Protein AF-A0AAW3QZ66-F1 (afdb_monomer_lite)

Foldseek 3Di:
DPPDPPVVVVVVVVVVVVVVVVVVVVVVVVVVVVCVVCVVVPHDPVVVVVVVVLVVDDPVVNVVVVVVVCVVCVVVVVLPDDPVSVVVCCVVCVVDDDPDDDDDDDDDDPPPDPDPPDDLVRLLVQLLVCLVVVHDLVVQPDDPPDPSNVSSSCSVQVNVVHNVPDDPPVRDDDDDDDDDDDDD

Organism: NCBI:txid318683

Radius of gyration: 38.98 Å; chains: 1; bounding box: 102×44×109 Å

Sequence (184 aa):
MTLNNSQARLFSFVQRIETLLEERKGINEGISDIKTEAKSAGFDNKVIMQMIRERAMSQAEREEWQSLCELYRATLGMLDGTPMSDNARRHMSRDEKDDREAGVDDMFDPTPEPEPAASPAEARGQGAEAFRSGKRVTENPFPAGDPARASWDEGWCSEAGSDGMDIPPEWRRSPKKAEKGDEA

pLDDT: mean 78.6, std 17.95, range [40.16, 98.44]

Secondary structure (DSSP, 8-state):
----HHHHHHHHHHHHHHHHHHHHHHHHHHHHHHHHHHHHTT--HHHHHHHHHHHHS-HHHHHHHHHHHHHHHHHTT---S-HHHHHHHHHHHTTS-----------S--PPPPP--S-HHHHHHHHHHHHHTT--GGG-SSPTT-HHHHHHHHHHHHHTT--S-PPPGGGSPPPPPPP-PPP-

Structure (mmCIF, N/CA/C/O backbone):
data_AF-A0AAW3QZ66-F1
#
_entry.id   AF-A0AAW3QZ66-F1
#
loop_
_atom_site.group_PDB
_atom_site.id
_atom_site.type_symbol
_atom_site.label_atom_id
_atom_site.label_alt_id
_atom_site.label_comp_id
_atom_site.label_asym_id
_atom_site.label_entity_id
_atom_site.label_seq_id
_atom_site.pdbx_PDB_ins_code
_atom_site.Cartn_x
_atom_site.Cartn_y
_atom_site.Cartn_z
_atom_site.occupancy
_atom_site.B_iso_or_equiv
_atom_site.auth_seq_id
_atom_site.auth_comp_id
_atom_site.auth_asym_id
_atom_site.auth_atom_id
_atom_site.pdbx_PDB_model_num
ATOM 1 N N . MET A 1 1 ? -26.467 24.589 45.214 1.00 45.12 1 MET A N 1
ATOM 2 C CA . MET A 1 1 ? -25.455 23.525 45.047 1.00 45.12 1 MET A CA 1
ATOM 3 C C . MET A 1 1 ? -24.936 23.590 43.622 1.00 45.12 1 MET A C 1
ATOM 5 O O . MET A 1 1 ? -25.585 23.098 42.711 1.00 45.12 1 MET A O 1
ATOM 9 N N . THR A 1 2 ? -23.829 24.299 43.410 1.00 52.50 2 THR A N 1
ATOM 10 C CA . THR A 1 2 ? -23.145 24.376 42.115 1.00 52.50 2 THR A CA 1
ATOM 11 C C . THR A 1 2 ? -22.484 23.029 41.855 1.00 52.50 2 THR A C 1
ATOM 13 O O . THR A 1 2 ? -21.405 22.761 42.378 1.00 52.50 2 THR A O 1
ATOM 16 N N . LEU A 1 3 ? -23.171 22.146 41.126 1.00 53.41 3 LEU A N 1
ATOM 17 C CA . LEU A 1 3 ? -22.597 20.875 40.702 1.00 53.41 3 LEU A CA 1
ATOM 18 C C . LEU A 1 3 ? -21.286 21.151 39.954 1.00 53.41 3 LEU A C 1
ATOM 20 O O . LEU A 1 3 ? -21.249 21.927 39.000 1.00 53.41 3 LEU A O 1
ATOM 24 N N . ASN A 1 4 ? -20.222 20.526 40.441 1.00 63.88 4 ASN A N 1
ATOM 25 C CA . ASN A 1 4 ? -18.860 20.525 39.925 1.00 63.88 4 ASN A CA 1
ATOM 26 C C . ASN A 1 4 ? -18.796 20.534 38.382 1.00 63.88 4 ASN A C 1
ATOM 28 O O . ASN A 1 4 ? -18.881 19.492 37.732 1.00 63.88 4 ASN A O 1
ATOM 32 N N . ASN A 1 5 ? -18.593 21.719 37.794 1.00 78.19 5 ASN A N 1
ATOM 33 C CA . ASN A 1 5 ? -18.467 21.924 36.343 1.00 78.19 5 ASN A CA 1
ATOM 34 C C . ASN A 1 5 ? -17.324 21.075 35.748 1.00 78.19 5 ASN A C 1
ATOM 36 O O . ASN A 1 5 ? -17.427 20.571 34.634 1.00 78.19 5 ASN A O 1
ATOM 40 N N . SER A 1 6 ? -16.259 20.857 36.525 1.00 80.62 6 SER A N 1
ATOM 41 C CA . SER A 1 6 ? -15.133 19.991 36.167 1.00 80.62 6 SER A CA 1
ATOM 42 C C . SER A 1 6 ? -15.512 18.510 36.082 1.00 80.62 6 SER A C 1
ATOM 44 O O . SER A 1 6 ? -15.111 17.845 35.132 1.00 80.62 6 SER A O 1
ATOM 46 N N . GLN A 1 7 ? -16.320 17.996 37.017 1.00 87.44 7 GLN A N 1
ATOM 47 C CA . GLN A 1 7 ? -16.791 16.606 36.980 1.00 87.44 7 GLN A CA 1
ATOM 48 C C . GLN A 1 7 ? -17.715 16.378 35.782 1.00 87.44 7 GLN A C 1
ATOM 50 O O . GLN A 1 7 ? -17.523 15.419 35.045 1.00 87.44 7 GLN A O 1
ATOM 55 N N . ALA A 1 8 ? -18.657 17.292 35.528 1.00 88.81 8 ALA A N 1
ATOM 56 C CA . ALA A 1 8 ? -19.554 17.197 34.374 1.00 88.81 8 ALA A CA 1
ATOM 57 C C . ALA A 1 8 ? -18.798 17.216 33.030 1.00 88.81 8 ALA A C 1
ATOM 59 O O . ALA A 1 8 ? -19.134 16.460 32.120 1.00 88.81 8 ALA A O 1
ATOM 60 N N . ARG A 1 9 ? -17.744 18.039 32.909 1.00 89.75 9 ARG A N 1
ATOM 61 C CA . ARG A 1 9 ? -16.861 18.038 31.730 1.00 89.75 9 ARG A CA 1
ATOM 62 C C . ARG A 1 9 ? -16.074 16.739 31.590 1.00 89.75 9 ARG A C 1
ATOM 64 O O . ARG A 1 9 ? -15.929 16.243 30.481 1.00 89.75 9 ARG A O 1
ATOM 71 N N . LEU A 1 10 ? -15.578 16.180 32.693 1.00 94.38 10 LEU A N 1
ATOM 72 C CA . LEU A 1 10 ? -14.878 14.899 32.657 1.00 94.38 10 LEU A CA 1
ATOM 73 C C . LEU A 1 10 ? -15.809 13.776 32.183 1.00 94.38 10 LEU A C 1
ATOM 75 O O . LEU A 1 10 ? -15.445 13.050 31.265 1.00 94.38 10 LEU A O 1
ATOM 79 N N . PHE A 1 11 ? -17.023 13.686 32.737 1.00 93.94 11 PHE A N 1
ATOM 80 C CA . PHE A 1 11 ? -18.024 12.709 32.297 1.00 93.94 11 PHE A CA 1
ATOM 81 C C . PHE A 1 11 ? -18.351 12.845 30.806 1.00 93.94 11 PHE A C 1
ATOM 83 O O . PHE A 1 11 ? -18.406 11.836 30.108 1.00 93.94 11 PHE A O 1
ATOM 90 N N . SER A 1 12 ? -18.504 14.070 30.290 1.00 94.38 12 SER A N 1
ATOM 91 C CA . SER A 1 12 ? -18.795 14.263 28.865 1.00 94.38 12 SER A CA 1
ATOM 92 C C . SER A 1 12 ? -17.628 13.870 27.955 1.00 94.38 12 SER A C 1
ATOM 94 O O . SER A 1 12 ? -17.861 13.336 26.871 1.00 94.38 12 SER A O 1
ATOM 96 N N . PHE A 1 13 ? -16.376 14.083 28.377 1.00 96.19 13 PHE A N 1
ATOM 97 C CA . PHE A 1 13 ? -15.212 13.581 27.644 1.00 96.19 13 PHE A CA 1
ATOM 98 C C . PHE A 1 13 ? -15.145 12.054 27.656 1.00 96.19 13 PHE A C 1
ATOM 100 O O . PHE A 1 13 ? -14.957 11.465 26.595 1.00 96.19 13 PHE A O 1
ATOM 107 N N . VAL A 1 14 ? -15.337 11.425 28.821 1.00 97.19 14 VAL A N 1
ATOM 108 C CA . VAL A 1 14 ? -15.319 9.960 28.961 1.00 97.19 14 VAL A CA 1
ATOM 109 C C . VAL A 1 14 ? -16.383 9.327 28.069 1.00 97.19 14 VAL A C 1
ATOM 111 O O . VAL A 1 14 ? -16.039 8.517 27.216 1.00 97.19 14 VAL A O 1
ATOM 114 N N . GLN A 1 15 ? -17.635 9.779 28.171 1.00 97.56 15 GLN A N 1
ATOM 115 C CA . GLN A 1 15 ? -18.740 9.226 27.390 1.00 97.56 15 GLN A CA 1
ATOM 116 C C . GLN A 1 15 ? -18.490 9.337 25.878 1.00 97.56 15 GLN A C 1
ATOM 118 O O . GLN A 1 15 ? -18.691 8.376 25.143 1.00 97.56 15 GLN A O 1
ATOM 123 N N . ARG A 1 16 ? -18.002 10.490 25.395 1.00 97.88 16 ARG A N 1
ATOM 124 C CA . ARG A 1 16 ? -17.687 10.675 23.966 1.00 97.88 16 ARG A CA 1
ATOM 125 C C . ARG A 1 16 ? -16.571 9.747 23.492 1.00 97.88 16 ARG A C 1
ATOM 127 O O . ARG A 1 16 ? -16.637 9.250 22.373 1.00 97.88 16 ARG A O 1
ATOM 134 N N . ILE A 1 17 ? -15.542 9.539 24.314 1.00 97.81 17 ILE A N 1
ATOM 135 C CA . ILE A 1 17 ? -14.446 8.620 23.987 1.00 97.81 17 ILE A CA 1
ATOM 136 C C . ILE A 1 17 ? -14.955 7.177 23.968 1.00 97.81 17 ILE A C 1
ATOM 138 O O . ILE A 1 17 ? -14.618 6.448 23.043 1.00 97.81 17 ILE A O 1
ATOM 142 N N . GLU A 1 18 ? -15.784 6.769 24.929 1.00 97.94 18 GLU A N 1
ATOM 143 C CA . GLU A 1 18 ? -16.380 5.427 24.965 1.00 97.94 18 GLU A CA 1
ATOM 144 C C . GLU A 1 18 ? -17.231 5.147 23.724 1.00 97.94 18 GLU A C 1
ATOM 146 O O . GLU A 1 18 ? -17.050 4.106 23.096 1.00 97.94 18 GLU A O 1
ATOM 151 N N . THR A 1 19 ? -18.063 6.104 23.296 1.00 98.12 19 THR A N 1
ATOM 152 C CA . THR A 1 19 ? -18.822 5.984 22.041 1.00 98.12 19 THR A CA 1
ATOM 153 C C . THR A 1 19 ? -17.893 5.812 20.834 1.00 98.12 19 THR A C 1
ATOM 155 O O . THR A 1 19 ? -18.081 4.892 20.044 1.00 98.12 19 THR A O 1
ATOM 158 N N . LEU A 1 20 ? -16.833 6.624 20.718 1.00 98.44 20 LEU A N 1
ATOM 159 C CA . LEU A 1 20 ? -15.859 6.491 19.623 1.00 98.44 20 LEU A CA 1
ATOM 160 C C . LEU A 1 20 ? -15.087 5.160 19.666 1.00 98.44 20 LEU A C 1
ATOM 162 O O . LEU A 1 20 ? -14.706 4.628 18.623 1.00 98.44 20 LEU A O 1
ATOM 166 N N . LEU A 1 21 ? -14.822 4.615 20.857 1.00 97.75 21 LEU A N 1
ATOM 167 C CA . LEU A 1 21 ? -14.173 3.312 21.011 1.00 97.75 21 LEU A CA 1
ATOM 168 C C . LEU A 1 21 ? -15.089 2.168 20.569 1.00 97.75 21 LEU A C 1
ATOM 170 O O . LEU A 1 21 ? -14.611 1.231 19.927 1.00 97.75 21 LEU A O 1
ATOM 174 N N . GLU A 1 22 ? -16.381 2.254 20.876 1.00 97.38 22 GLU A N 1
ATOM 175 C CA . GLU A 1 22 ? -17.388 1.298 20.417 1.00 97.38 22 GLU A CA 1
ATOM 176 C C . GLU A 1 22 ? -17.562 1.357 18.892 1.00 97.38 22 GLU A C 1
ATOM 178 O O . GLU A 1 22 ? -17.483 0.323 18.227 1.00 97.38 22 GLU A O 1
ATOM 183 N N . GLU A 1 23 ? -17.657 2.558 18.314 1.00 97.81 23 GLU A N 1
ATOM 184 C CA . GLU A 1 23 ? -17.693 2.755 16.858 1.00 97.81 23 GLU A CA 1
ATOM 185 C C . GLU A 1 23 ? -16.445 2.179 16.177 1.00 97.81 23 GLU A C 1
ATOM 187 O O . GLU A 1 23 ? -16.544 1.418 15.212 1.00 97.81 23 GLU A O 1
ATOM 192 N N . ARG A 1 24 ? -15.248 2.474 16.706 1.00 97.25 24 ARG A N 1
ATOM 193 C CA . ARG A 1 24 ? -13.990 1.915 16.191 1.00 97.25 24 ARG A CA 1
ATOM 194 C C . ARG A 1 24 ? -13.990 0.389 16.254 1.00 97.25 24 ARG A C 1
ATOM 196 O O . ARG A 1 24 ? -13.476 -0.253 15.338 1.00 97.25 24 ARG A O 1
ATOM 203 N N . LYS A 1 25 ? -14.513 -0.196 17.334 1.00 97.50 25 LYS A N 1
ATOM 204 C CA . LYS A 1 25 ? -14.617 -1.649 17.478 1.00 97.50 25 LYS A CA 1
ATOM 205 C C . LYS A 1 25 ? -15.526 -2.231 16.393 1.00 97.50 25 LYS A C 1
ATOM 207 O O . LYS A 1 25 ? -15.074 -3.133 15.696 1.00 97.50 25 LYS A O 1
ATOM 212 N N . GLY A 1 26 ? -16.711 -1.658 16.180 1.00 97.81 26 GLY A N 1
ATOM 213 C CA . GLY A 1 26 ? -17.621 -2.083 15.111 1.00 97.81 26 GLY A CA 1
ATOM 214 C C . GLY A 1 26 ? -17.003 -1.964 13.711 1.00 97.81 26 GLY A C 1
ATOM 215 O O . GLY A 1 26 ? -17.111 -2.882 12.902 1.00 97.81 26 GLY A O 1
ATOM 216 N N . ILE A 1 27 ? -16.261 -0.884 13.435 1.00 97.81 27 ILE A N 1
ATOM 217 C CA . ILE A 1 27 ? -15.526 -0.723 12.166 1.00 97.81 27 ILE A CA 1
ATOM 218 C C . ILE A 1 27 ? -14.455 -1.811 12.004 1.00 97.81 27 ILE A C 1
ATOM 220 O O . ILE A 1 27 ? -14.308 -2.384 10.925 1.00 97.81 27 ILE A O 1
ATOM 224 N N . ASN A 1 28 ? -13.697 -2.114 13.062 1.00 97.31 28 ASN A N 1
ATOM 225 C CA . ASN A 1 28 ? -12.670 -3.155 13.013 1.00 97.31 28 ASN A CA 1
ATOM 226 C C . ASN A 1 28 ? -13.265 -4.553 12.809 1.00 97.31 28 ASN A C 1
ATOM 228 O O . ASN A 1 28 ? -12.666 -5.355 12.093 1.00 97.31 28 ASN A O 1
ATOM 232 N N . GLU A 1 29 ? -14.416 -4.838 13.421 1.00 98.06 29 GLU A N 1
ATOM 233 C CA . GLU A 1 29 ? -15.172 -6.075 13.202 1.00 98.06 29 GLU A CA 1
ATOM 234 C C . GLU A 1 29 ? -15.601 -6.178 11.734 1.00 98.06 29 GLU A C 1
ATOM 236 O O . GLU A 1 29 ? -15.239 -7.150 11.076 1.00 98.06 29 GLU A O 1
ATOM 241 N N . GLY A 1 30 ? -16.187 -5.121 11.159 1.00 97.88 30 GLY A N 1
ATOM 242 C CA . GLY A 1 30 ? -16.528 -5.094 9.732 1.00 97.88 30 GLY A CA 1
ATOM 243 C C . GLY A 1 30 ? -15.319 -5.286 8.801 1.00 97.88 30 GLY A C 1
ATOM 244 O O . GLY A 1 30 ? -15.391 -6.026 7.821 1.00 97.88 30 GLY A O 1
ATOM 245 N N . ILE A 1 31 ? -14.164 -4.687 9.119 1.00 96.69 31 ILE A N 1
ATOM 246 C CA . ILE A 1 31 ? -12.913 -4.925 8.372 1.00 96.69 31 ILE A CA 1
ATOM 247 C C . ILE A 1 31 ? -12.466 -6.390 8.494 1.00 96.69 31 ILE A C 1
ATOM 249 O O . ILE A 1 31 ? -11.921 -6.949 7.539 1.00 96.69 31 ILE A O 1
ATOM 253 N N . SER A 1 32 ? -12.638 -7.006 9.665 1.00 96.31 32 SER A N 1
ATOM 254 C CA . SER A 1 32 ? -12.302 -8.413 9.885 1.00 96.31 32 SER A CA 1
ATOM 255 C C . SER A 1 32 ? -13.212 -9.330 9.073 1.00 96.31 32 SER A C 1
ATOM 257 O O . SER A 1 32 ? -12.706 -10.238 8.416 1.00 96.31 32 SER A O 1
ATOM 259 N N . ASP A 1 33 ? -14.513 -9.058 9.045 1.00 97.44 33 ASP A N 1
ATOM 260 C CA . ASP A 1 33 ? -15.483 -9.846 8.288 1.00 97.44 33 ASP A CA 1
ATOM 261 C C . ASP A 1 33 ? -15.157 -9.822 6.789 1.00 97.44 33 ASP A C 1
ATOM 263 O O . ASP A 1 33 ? -15.001 -10.881 6.179 1.00 97.44 33 ASP A O 1
ATOM 267 N N . ILE A 1 34 ? -14.874 -8.642 6.224 1.00 96.94 34 ILE A N 1
ATOM 268 C CA . ILE A 1 34 ? -14.445 -8.501 4.819 1.00 96.94 34 ILE A CA 1
ATOM 269 C C . ILE A 1 34 ? -13.146 -9.275 4.550 1.00 96.94 34 ILE A C 1
ATOM 271 O O . ILE A 1 34 ? -12.995 -9.910 3.509 1.00 96.94 34 ILE A O 1
ATOM 275 N N . LYS A 1 35 ? -12.190 -9.271 5.486 1.00 96.12 35 LYS A N 1
ATOM 276 C CA . LYS A 1 35 ? -10.962 -10.078 5.364 1.00 96.12 35 LYS A CA 1
ATOM 277 C C . LYS A 1 35 ? -11.243 -11.579 5.414 1.00 96.12 35 LYS A C 1
ATOM 279 O O . LYS A 1 35 ? -10.518 -12.359 4.796 1.00 96.12 35 LYS A O 1
ATOM 284 N N . THR A 1 36 ? -12.240 -12.019 6.176 1.00 97.19 36 THR A N 1
ATOM 285 C CA . THR A 1 36 ? -12.629 -13.436 6.193 1.00 97.19 36 THR A CA 1
ATOM 286 C C . THR A 1 36 ? -13.347 -13.840 4.911 1.00 97.19 36 THR A C 1
ATOM 288 O O . THR A 1 36 ? -13.048 -14.908 4.381 1.00 97.19 36 THR A O 1
ATOM 291 N N . GLU A 1 37 ? -14.190 -12.964 4.364 1.00 96.50 37 GLU A N 1
ATOM 292 C CA . GLU A 1 37 ? -14.846 -13.141 3.067 1.00 96.50 37 GLU A CA 1
ATOM 293 C C . GLU A 1 37 ? -13.826 -13.173 1.921 1.00 96.50 37 GLU A C 1
ATOM 295 O O . GLU A 1 37 ? -13.833 -14.077 1.091 1.00 96.50 37 GLU A O 1
ATOM 300 N N . ALA A 1 38 ? -12.863 -12.250 1.913 1.00 97.06 38 ALA A N 1
ATOM 301 C CA . ALA A 1 38 ? -11.788 -12.253 0.928 1.00 97.06 38 ALA A CA 1
ATOM 302 C C . ALA A 1 38 ? -10.975 -13.556 0.983 1.00 97.06 38 ALA A C 1
ATOM 304 O O . ALA A 1 38 ? -10.634 -14.129 -0.053 1.00 97.06 38 ALA A O 1
ATOM 305 N N . LYS A 1 39 ? -10.714 -14.068 2.192 1.00 96.00 39 LYS A N 1
ATOM 306 C CA . LYS A 1 39 ? -10.015 -15.339 2.388 1.00 96.00 39 LYS A CA 1
ATOM 307 C C . LYS A 1 39 ? -10.835 -16.537 1.903 1.00 96.00 39 LYS A C 1
ATOM 309 O O . LYS A 1 39 ? -10.257 -17.442 1.308 1.00 96.00 39 LYS A O 1
ATOM 314 N N . SER A 1 40 ? -12.148 -16.569 2.146 1.00 95.62 40 SER A N 1
ATOM 315 C CA . SER A 1 40 ? -13.012 -17.648 1.644 1.00 95.62 40 SER A CA 1
ATOM 316 C C . SER A 1 40 ? -13.161 -17.608 0.121 1.00 95.62 40 SER A C 1
ATOM 318 O O . SER A 1 40 ? -13.250 -18.663 -0.500 1.00 95.62 40 SER A O 1
ATOM 320 N N . ALA A 1 41 ? -13.084 -16.421 -0.486 1.00 97.00 41 ALA A N 1
ATOM 321 C CA . ALA A 1 41 ? -12.998 -16.234 -1.933 1.00 97.00 41 ALA A CA 1
ATOM 322 C C . ALA A 1 41 ? -11.615 -16.581 -2.533 1.00 97.00 41 ALA A C 1
ATOM 324 O O . ALA A 1 41 ? -11.465 -16.584 -3.752 1.00 97.00 41 ALA A O 1
ATOM 325 N N . GLY A 1 42 ? -10.611 -16.897 -1.703 1.00 96.12 42 GLY A N 1
ATOM 326 C CA . GLY A 1 42 ? -9.280 -17.335 -2.140 1.00 96.12 42 GLY A CA 1
ATOM 327 C C . GLY A 1 42 ? -8.223 -16.231 -2.256 1.00 96.12 42 GLY A C 1
ATOM 328 O O . GLY A 1 42 ? -7.132 -16.495 -2.758 1.00 96.12 42 GLY A O 1
ATOM 329 N N . PHE A 1 43 ? -8.496 -15.012 -1.786 1.00 97.06 43 PHE A N 1
ATOM 330 C CA . PHE A 1 43 ? -7.521 -13.918 -1.785 1.00 97.06 43 PHE A CA 1
ATOM 331 C C . PHE A 1 43 ? -6.645 -13.906 -0.519 1.00 97.06 43 PHE A C 1
ATOM 333 O O . PHE A 1 43 ? -7.089 -14.260 0.576 1.00 97.06 43 PHE A O 1
ATOM 340 N N . ASP A 1 44 ? -5.397 -13.435 -0.642 1.00 95.62 44 ASP A N 1
ATOM 341 C CA . ASP A 1 44 ? -4.509 -13.214 0.507 1.00 95.62 44 ASP A CA 1
ATOM 342 C C . ASP A 1 44 ? -4.733 -11.825 1.128 1.00 95.62 44 ASP A C 1
ATOM 344 O O . ASP A 1 44 ? -4.479 -10.777 0.525 1.00 95.62 44 ASP A O 1
ATOM 348 N N . ASN A 1 45 ? -5.140 -11.824 2.397 1.00 95.62 45 ASN A N 1
ATOM 349 C CA . ASN A 1 45 ? -5.340 -10.621 3.199 1.00 95.62 45 ASN A CA 1
ATOM 350 C C . ASN A 1 45 ? -4.095 -9.729 3.295 1.00 95.62 45 ASN A C 1
ATOM 352 O O . ASN A 1 45 ? -4.234 -8.508 3.371 1.00 95.62 45 ASN A O 1
ATOM 356 N N . LYS A 1 46 ? -2.881 -10.291 3.298 1.00 94.44 46 LYS A N 1
ATOM 357 C CA . LYS A 1 46 ? -1.644 -9.497 3.350 1.00 94.44 46 LYS A CA 1
ATOM 358 C C . LYS A 1 46 ? -1.473 -8.662 2.088 1.00 94.44 46 LYS A C 1
ATOM 360 O O . LYS A 1 46 ? -1.154 -7.477 2.183 1.00 94.44 46 LYS A O 1
ATOM 365 N N . VAL A 1 47 ? -1.734 -9.269 0.932 1.00 95.75 47 VAL A N 1
ATOM 366 C CA . VAL A 1 47 ? -1.638 -8.605 -0.371 1.00 95.75 47 VAL A CA 1
ATOM 367 C C . VAL A 1 47 ? -2.697 -7.509 -0.475 1.00 95.75 47 VAL A C 1
ATOM 369 O O . VAL A 1 47 ? -2.364 -6.380 -0.820 1.00 95.75 47 VAL A O 1
ATOM 372 N N . ILE A 1 48 ? -3.942 -7.776 -0.063 1.00 95.38 48 ILE A N 1
ATOM 373 C CA . ILE A 1 48 ? -5.012 -6.760 -0.037 1.00 95.38 48 ILE A CA 1
ATOM 374 C C . ILE A 1 48 ? -4.617 -5.553 0.823 1.00 95.38 48 ILE A C 1
ATOM 376 O O . ILE A 1 48 ? -4.760 -4.409 0.394 1.00 95.38 48 ILE A O 1
ATOM 380 N N . MET A 1 49 ? -4.091 -5.785 2.029 1.00 95.06 49 MET A N 1
ATOM 381 C CA . MET A 1 49 ? -3.672 -4.692 2.913 1.00 95.06 49 MET A CA 1
ATOM 382 C C . MET A 1 49 ? -2.522 -3.873 2.320 1.00 95.06 49 MET A C 1
ATOM 384 O O . MET A 1 49 ? -2.493 -2.652 2.489 1.00 95.06 49 MET A O 1
ATOM 388 N N . GLN A 1 50 ? -1.596 -4.524 1.615 1.00 94.06 50 GLN A N 1
ATOM 389 C CA . GLN A 1 50 ? -0.532 -3.838 0.893 1.00 94.06 50 GLN A CA 1
ATOM 390 C C . GLN A 1 50 ? -1.103 -2.982 -0.248 1.00 94.06 50 GLN A C 1
ATOM 392 O O . GLN A 1 50 ? -0.763 -1.806 -0.341 1.00 94.06 50 GLN A O 1
ATOM 397 N N . MET A 1 51 ? -2.053 -3.508 -1.028 1.00 93.56 51 MET A N 1
ATOM 398 C CA . MET A 1 51 ? -2.731 -2.756 -2.092 1.00 93.56 51 MET A CA 1
ATOM 399 C C . MET A 1 51 ? -3.496 -1.542 -1.554 1.00 93.56 51 MET A C 1
ATOM 401 O O . MET A 1 51 ? -3.445 -0.473 -2.153 1.00 93.56 51 MET A O 1
ATOM 405 N N . ILE A 1 52 ? -4.181 -1.657 -0.410 1.00 94.94 52 ILE A N 1
ATOM 406 C CA . ILE A 1 52 ? -4.859 -0.510 0.223 1.00 94.94 52 ILE A CA 1
ATOM 407 C C . ILE A 1 52 ? -3.844 0.579 0.585 1.00 94.94 52 ILE A C 1
ATOM 409 O O . ILE A 1 52 ? -4.094 1.757 0.338 1.00 94.94 52 ILE A O 1
ATOM 413 N N . ARG A 1 53 ? -2.688 0.193 1.139 1.00 93.44 53 ARG A N 1
ATOM 414 C CA . ARG A 1 53 ? -1.622 1.136 1.490 1.00 93.44 53 ARG A CA 1
ATOM 415 C C . ARG A 1 53 ? -1.057 1.826 0.250 1.00 93.44 53 ARG A C 1
ATOM 417 O O . ARG A 1 53 ? -0.926 3.042 0.251 1.00 93.44 53 ARG A O 1
ATOM 424 N N . GLU A 1 54 ? -0.775 1.072 -0.806 1.00 92.00 54 GLU A N 1
ATOM 425 C CA . GLU A 1 54 ? -0.279 1.623 -2.071 1.00 92.00 54 GLU A CA 1
ATOM 426 C C . GLU A 1 54 ? -1.302 2.546 -2.737 1.00 92.00 54 GLU A C 1
ATOM 428 O O . GLU A 1 54 ? -0.923 3.572 -3.298 1.00 92.00 54 GLU A O 1
ATOM 433 N N . ARG A 1 55 ? -2.599 2.230 -2.646 1.00 92.69 55 ARG A N 1
ATOM 434 C CA . ARG A 1 55 ? -3.690 3.071 -3.164 1.00 92.69 55 ARG A CA 1
ATOM 435 C C . ARG A 1 55 ? -3.903 4.355 -2.370 1.00 92.69 55 ARG A C 1
ATOM 437 O O . ARG A 1 55 ? -4.460 5.297 -2.923 1.00 92.69 55 ARG A O 1
ATOM 444 N N . ALA A 1 56 ? -3.499 4.384 -1.103 1.00 94.44 56 ALA A N 1
ATOM 445 C CA . ALA A 1 56 ? -3.548 5.589 -0.284 1.00 94.44 56 ALA A CA 1
ATOM 446 C C . ALA A 1 56 ? -2.425 6.583 -0.630 1.00 94.44 56 ALA A C 1
ATOM 448 O O . ALA A 1 56 ? -2.587 7.775 -0.385 1.00 94.44 56 ALA A O 1
ATOM 449 N N . MET A 1 57 ? -1.310 6.106 -1.194 1.00 91.44 57 MET A N 1
ATOM 450 C CA . MET A 1 57 ? -0.216 6.956 -1.677 1.00 91.44 57 MET A CA 1
ATOM 451 C C . MET A 1 57 ? -0.574 7.603 -3.019 1.00 91.44 57 MET A C 1
ATOM 453 O O . MET A 1 57 ? -1.315 7.022 -3.824 1.00 91.44 57 MET A O 1
ATOM 457 N N . SER A 1 58 ? -0.015 8.784 -3.287 1.00 93.56 58 SER A N 1
ATOM 458 C CA . SER A 1 58 ? -0.089 9.394 -4.615 1.00 93.56 58 SER A CA 1
ATOM 459 C C . SER A 1 58 ? 0.694 8.573 -5.647 1.00 93.56 58 SER A C 1
ATOM 461 O O . SER A 1 58 ? 1.533 7.737 -5.308 1.00 93.56 58 SER A O 1
ATOM 463 N N . GLN A 1 59 ? 0.413 8.799 -6.932 1.00 91.31 59 GLN A N 1
ATOM 464 C CA . GLN A 1 59 ? 1.085 8.074 -8.011 1.00 91.31 59 GLN A CA 1
ATOM 465 C C . GLN A 1 59 ? 2.606 8.304 -7.996 1.00 91.31 59 GLN A C 1
ATOM 467 O O . GLN A 1 59 ? 3.357 7.338 -8.079 1.00 91.31 59 GLN A O 1
ATOM 472 N N . ALA A 1 60 ? 3.042 9.554 -7.808 1.00 92.31 60 ALA A N 1
ATOM 473 C CA . ALA A 1 60 ? 4.459 9.908 -7.737 1.00 92.31 60 ALA A CA 1
ATOM 474 C C . ALA A 1 60 ? 5.156 9.237 -6.541 1.00 92.31 60 ALA A C 1
ATOM 476 O O . ALA A 1 60 ? 6.181 8.586 -6.708 1.00 92.31 60 ALA A O 1
ATOM 477 N N . GLU A 1 61 ? 4.554 9.300 -5.347 1.00 92.06 61 GLU A N 1
ATOM 478 C CA . GLU A 1 61 ? 5.102 8.634 -4.156 1.00 92.06 61 GLU A CA 1
ATOM 479 C C . GLU A 1 61 ? 5.194 7.114 -4.337 1.00 92.06 61 GLU A C 1
ATOM 481 O O . GLU A 1 61 ? 6.137 6.489 -3.854 1.00 92.06 61 GLU A O 1
ATOM 486 N N . ARG A 1 62 ? 4.229 6.502 -5.040 1.00 90.81 62 ARG A N 1
ATOM 487 C CA . ARG A 1 62 ? 4.259 5.065 -5.334 1.00 90.81 62 ARG A CA 1
ATOM 488 C C . ARG A 1 62 ? 5.424 4.712 -6.258 1.00 90.81 62 ARG A C 1
ATOM 490 O O . ARG A 1 62 ? 6.104 3.727 -5.994 1.00 90.81 62 ARG A O 1
ATOM 497 N N . GLU A 1 63 ? 5.661 5.498 -7.304 1.00 89.56 63 GLU A N 1
ATOM 498 C CA . GLU A 1 63 ? 6.767 5.299 -8.251 1.00 89.56 63 GLU A CA 1
ATOM 499 C C . GLU A 1 63 ? 8.134 5.478 -7.575 1.00 89.56 63 GLU A C 1
ATOM 501 O O . GLU A 1 63 ? 9.021 4.634 -7.727 1.00 89.56 63 GLU A O 1
ATOM 506 N N . GLU A 1 64 ? 8.287 6.523 -6.760 1.00 90.19 64 GLU A N 1
ATOM 507 C CA . GLU A 1 64 ? 9.497 6.758 -5.965 1.00 90.19 64 GLU A CA 1
ATOM 508 C C . GLU A 1 64 ? 9.750 5.612 -4.976 1.00 90.19 64 GLU A C 1
ATOM 510 O O . GLU A 1 64 ? 10.857 5.069 -4.907 1.00 90.19 64 GLU A O 1
ATOM 515 N N . TRP A 1 65 ? 8.716 5.189 -4.241 1.00 89.94 65 TRP A N 1
ATOM 516 C CA . TRP A 1 65 ? 8.810 4.075 -3.300 1.00 89.94 65 TRP A CA 1
ATOM 517 C C . TRP A 1 65 ? 9.173 2.762 -4.002 1.00 89.94 65 TRP A C 1
ATOM 519 O O . TRP A 1 65 ? 10.040 2.029 -3.521 1.00 89.94 65 TRP A O 1
ATOM 529 N N . GLN A 1 66 ? 8.552 2.469 -5.151 1.00 88.88 66 GLN A N 1
ATOM 530 C CA . GLN A 1 66 ? 8.844 1.268 -5.937 1.00 88.88 66 GLN A CA 1
ATOM 531 C C . GLN A 1 66 ? 10.299 1.270 -6.412 1.00 88.88 66 GLN A C 1
ATOM 533 O O . GLN A 1 66 ? 11.000 0.281 -6.199 1.00 88.88 66 GLN A O 1
ATOM 538 N N . SER A 1 67 ? 10.773 2.404 -6.932 1.00 88.25 67 SER A N 1
ATOM 539 C CA . SER A 1 67 ? 12.161 2.585 -7.375 1.00 88.25 67 SER A CA 1
ATOM 540 C C . SER A 1 67 ? 13.163 2.344 -6.238 1.00 88.25 67 SER A C 1
ATOM 542 O O . SER A 1 67 ? 14.167 1.649 -6.408 1.00 88.25 67 SER A O 1
ATOM 544 N N . LEU A 1 68 ? 12.879 2.864 -5.038 1.00 90.06 68 LEU A N 1
ATOM 545 C CA . LEU A 1 68 ? 13.716 2.641 -3.854 1.00 90.06 68 LEU A CA 1
ATOM 546 C C . LEU A 1 68 ? 13.716 1.175 -3.408 1.00 90.06 68 LEU A C 1
ATOM 548 O O . LEU A 1 68 ? 14.768 0.622 -3.080 1.00 90.06 68 LEU A O 1
ATOM 552 N N . CYS A 1 69 ? 12.551 0.525 -3.398 1.00 89.62 69 CYS A N 1
ATOM 553 C CA . CYS A 1 69 ? 12.459 -0.892 -3.066 1.00 89.62 69 CYS A CA 1
ATOM 554 C C . CYS A 1 69 ? 13.232 -1.767 -4.051 1.00 89.62 69 CYS A C 1
ATOM 556 O O . CYS A 1 69 ? 13.867 -2.730 -3.629 1.00 89.62 69 CYS A O 1
ATOM 558 N N . GLU A 1 70 ? 13.203 -1.445 -5.340 1.00 85.88 70 GLU A N 1
ATOM 559 C CA . GLU A 1 70 ? 13.969 -2.162 -6.358 1.00 85.88 70 GLU A CA 1
ATOM 560 C C . GLU A 1 70 ? 15.474 -2.017 -6.155 1.00 85.88 70 GLU A C 1
ATOM 562 O O . GLU A 1 70 ? 16.182 -3.024 -6.167 1.00 85.88 70 GLU A O 1
ATOM 567 N N . LEU A 1 71 ? 15.957 -0.806 -5.862 1.00 87.19 71 LEU A N 1
ATOM 568 C CA . LEU A 1 71 ? 17.366 -0.586 -5.540 1.00 87.19 71 LEU A CA 1
ATOM 569 C C . LEU A 1 71 ? 17.809 -1.448 -4.348 1.00 87.19 71 LEU A C 1
ATOM 571 O O . LEU A 1 71 ? 18.848 -2.103 -4.403 1.00 87.19 71 LEU A O 1
ATOM 575 N N . TYR A 1 72 ? 17.013 -1.493 -3.278 1.00 88.25 72 TYR A N 1
ATOM 576 C CA . TYR A 1 72 ? 17.341 -2.301 -2.098 1.00 88.25 72 TYR A CA 1
ATOM 577 C C . TYR A 1 72 ? 17.212 -3.806 -2.338 1.00 88.25 72 TYR A C 1
ATOM 579 O O . TYR A 1 72 ? 17.977 -4.590 -1.783 1.00 88.25 72 TYR A O 1
ATOM 587 N N . ARG A 1 73 ? 16.284 -4.244 -3.188 1.00 86.94 73 ARG A N 1
ATOM 588 C CA . ARG A 1 73 ? 16.231 -5.646 -3.620 1.00 86.94 73 ARG A CA 1
ATOM 589 C C . ARG A 1 73 ? 17.469 -6.019 -4.428 1.00 86.94 73 ARG A C 1
ATOM 591 O O . ARG A 1 73 ? 18.011 -7.100 -4.214 1.00 86.94 73 ARG A O 1
ATOM 598 N N . ALA A 1 74 ? 17.952 -5.117 -5.283 1.00 83.38 74 ALA A N 1
ATOM 599 C CA . ALA A 1 74 ? 19.164 -5.324 -6.066 1.00 83.38 74 ALA A CA 1
ATOM 600 C C . ALA A 1 74 ? 20.403 -5.489 -5.185 1.00 83.38 74 ALA A C 1
ATOM 602 O O . ALA A 1 74 ? 21.159 -6.440 -5.376 1.00 83.38 74 ALA A O 1
ATOM 603 N N . THR A 1 75 ? 20.583 -4.627 -4.178 1.00 87.69 75 THR A N 1
ATOM 604 C CA . THR A 1 75 ? 21.720 -4.746 -3.248 1.00 87.69 75 THR A CA 1
ATOM 605 C C . THR A 1 75 ? 21.679 -6.036 -2.433 1.00 87.69 75 THR A C 1
ATOM 607 O O . THR A 1 75 ? 22.726 -6.577 -2.089 1.00 87.69 75 THR A O 1
ATOM 610 N N . LEU A 1 76 ? 20.481 -6.553 -2.155 1.00 88.50 76 LEU A N 1
ATOM 611 C CA . LEU A 1 76 ? 20.277 -7.808 -1.435 1.00 88.50 76 LEU A CA 1
ATOM 612 C C . LEU A 1 76 ? 20.229 -9.044 -2.353 1.00 88.50 76 LEU A C 1
ATOM 614 O O . LEU A 1 76 ? 20.028 -10.151 -1.859 1.00 88.50 76 LEU A O 1
ATOM 618 N N . GLY A 1 77 ? 20.400 -8.886 -3.671 1.00 82.56 77 GLY A N 1
ATOM 619 C CA . GLY A 1 77 ? 20.343 -9.986 -4.642 1.00 82.56 77 GLY A CA 1
ATOM 620 C C . GLY A 1 77 ? 18.948 -10.602 -4.834 1.00 82.56 77 GLY A C 1
ATOM 621 O O . GLY A 1 77 ? 18.824 -11.659 -5.447 1.00 82.56 77 GLY A O 1
ATOM 622 N N . MET A 1 78 ? 17.893 -9.950 -4.340 1.00 82.19 78 MET A N 1
ATOM 623 C CA . MET A 1 78 ? 16.489 -10.376 -4.434 1.00 82.19 78 MET A CA 1
ATOM 624 C C . MET A 1 78 ? 15.816 -9.803 -5.690 1.00 82.19 78 MET A C 1
ATOM 626 O O . MET A 1 78 ? 14.755 -9.196 -5.612 1.00 82.19 78 MET A O 1
ATOM 630 N N . LEU A 1 79 ? 16.470 -9.896 -6.850 1.00 68.69 79 LEU A N 1
ATOM 631 C CA . LEU A 1 79 ? 15.915 -9.393 -8.109 1.00 68.69 79 LEU A CA 1
ATOM 632 C C . LEU A 1 79 ? 15.041 -10.481 -8.754 1.00 68.69 79 LEU A C 1
ATOM 634 O O . LEU A 1 79 ? 15.443 -11.151 -9.696 1.00 68.69 79 LEU A O 1
ATOM 638 N N . ASP A 1 80 ? 13.870 -10.762 -8.210 1.00 58.34 80 ASP A N 1
ATOM 639 C CA . ASP A 1 80 ? 12.975 -11.830 -8.655 1.00 58.34 80 ASP A CA 1
ATOM 640 C C . ASP A 1 80 ? 11.854 -11.297 -9.569 1.00 58.34 80 ASP A C 1
ATOM 642 O O . ASP A 1 80 ? 10.740 -11.028 -9.141 1.00 58.34 80 ASP A O 1
ATOM 646 N N . GLY A 1 81 ? 12.161 -11.147 -10.867 1.00 58.84 81 GLY A N 1
ATOM 647 C CA . GLY A 1 81 ? 11.175 -11.191 -11.964 1.00 58.84 81 GLY A CA 1
ATOM 648 C C . GLY A 1 81 ? 10.128 -10.072 -12.034 1.00 58.84 81 GLY A C 1
ATOM 649 O O . GLY A 1 81 ? 9.136 -10.211 -12.746 1.00 58.84 81 GLY A O 1
ATOM 650 N N . THR A 1 82 ? 10.297 -8.958 -11.316 1.00 63.03 82 THR A N 1
ATOM 651 C CA . THR A 1 82 ? 9.462 -7.773 -11.570 1.00 63.03 82 THR A CA 1
ATOM 652 C C . THR A 1 82 ? 9.771 -7.193 -12.962 1.00 63.03 82 THR A C 1
ATOM 654 O O . THR A 1 82 ? 10.914 -7.294 -13.413 1.00 63.03 82 THR A O 1
ATOM 657 N N . PRO A 1 83 ? 8.810 -6.543 -13.655 1.00 56.78 83 PRO A N 1
ATOM 658 C CA . PRO A 1 83 ? 8.998 -6.034 -15.024 1.00 56.78 83 PRO A CA 1
ATOM 659 C C . PRO A 1 83 ? 10.242 -5.146 -15.204 1.00 56.78 83 PRO A C 1
ATOM 661 O O . PRO A 1 83 ? 10.857 -5.131 -16.269 1.00 56.78 83 PRO A O 1
ATOM 664 N N . MET A 1 84 ? 10.642 -4.429 -14.149 1.00 54.97 84 MET A N 1
ATOM 665 C CA . MET A 1 84 ? 11.850 -3.603 -14.131 1.00 54.97 84 MET A CA 1
ATOM 666 C C . MET A 1 84 ? 13.130 -4.419 -13.883 1.00 54.97 84 MET A C 1
ATOM 668 O O . MET A 1 84 ? 14.160 -4.121 -14.479 1.00 54.97 84 MET A O 1
ATOM 672 N N . SER A 1 85 ? 13.056 -5.495 -13.090 1.00 63.25 85 SER A N 1
ATOM 673 C CA . SER A 1 85 ? 14.143 -6.466 -12.880 1.00 63.25 85 SER A CA 1
ATOM 674 C C . SER A 1 85 ? 14.468 -7.240 -14.153 1.00 63.25 85 SER A C 1
ATOM 676 O O . SER A 1 85 ? 15.638 -7.438 -14.473 1.00 63.25 85 SER A O 1
ATOM 678 N N . ASP A 1 86 ? 13.439 -7.637 -14.903 1.00 59.81 86 ASP A N 1
ATOM 679 C CA . ASP A 1 86 ? 13.601 -8.284 -16.204 1.00 59.81 86 ASP A CA 1
ATOM 680 C C . ASP A 1 86 ? 14.133 -7.305 -17.252 1.00 59.81 86 ASP A C 1
ATOM 682 O O . ASP A 1 86 ? 14.977 -7.687 -18.055 1.00 59.81 86 ASP A O 1
ATOM 686 N N . ASN A 1 87 ? 13.735 -6.028 -17.215 1.00 54.69 87 ASN A N 1
ATOM 687 C CA . ASN A 1 87 ? 14.344 -5.000 -18.064 1.00 54.69 87 ASN A CA 1
ATOM 688 C C . ASN A 1 87 ? 15.807 -4.725 -17.688 1.00 54.69 87 ASN A C 1
ATOM 690 O O . ASN A 1 87 ? 16.652 -4.662 -18.576 1.00 54.69 87 ASN A O 1
ATOM 694 N N . ALA A 1 88 ? 16.146 -4.627 -16.401 1.00 59.12 88 ALA A N 1
ATOM 695 C CA . ALA A 1 88 ? 17.526 -4.461 -15.947 1.00 59.12 88 ALA A CA 1
ATOM 696 C C . ALA A 1 88 ? 18.392 -5.673 -16.319 1.00 59.12 88 ALA A C 1
ATOM 698 O O . ALA A 1 88 ? 19.510 -5.500 -16.798 1.00 59.12 88 ALA A O 1
ATOM 699 N N . ARG A 1 89 ? 17.858 -6.895 -16.184 1.00 60.47 89 ARG A N 1
ATOM 700 C CA . ARG A 1 89 ? 18.498 -8.119 -16.676 1.00 60.47 89 ARG A CA 1
ATOM 701 C C . ARG A 1 89 ? 18.663 -8.098 -18.178 1.00 60.47 89 ARG A C 1
ATOM 703 O O . ARG A 1 89 ? 19.763 -8.363 -18.604 1.00 60.47 89 ARG A O 1
ATOM 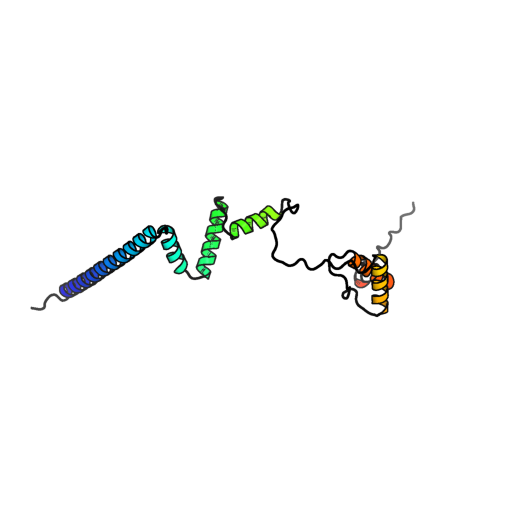710 N N . ARG A 1 90 ? 17.645 -7.727 -18.958 1.00 58.59 90 ARG A N 1
ATOM 711 C CA . ARG A 1 90 ? 17.749 -7.588 -20.420 1.00 58.59 90 ARG A CA 1
ATOM 712 C C . ARG A 1 90 ? 18.802 -6.565 -20.828 1.00 58.59 90 ARG A C 1
ATOM 714 O O . ARG A 1 90 ? 19.492 -6.789 -21.807 1.00 58.59 90 ARG A O 1
ATOM 721 N N . HIS A 1 91 ? 18.951 -5.464 -20.095 1.00 58.34 91 HIS A N 1
ATOM 722 C CA . HIS A 1 91 ? 19.999 -4.478 -20.358 1.00 58.34 91 HIS A CA 1
ATOM 723 C C . HIS A 1 91 ? 21.393 -4.971 -19.947 1.00 58.34 91 HIS A C 1
ATOM 725 O O . HIS A 1 91 ? 22.343 -4.717 -20.673 1.00 58.34 91 HIS A O 1
ATOM 731 N N . MET A 1 92 ? 21.510 -5.708 -18.838 1.00 52.03 92 MET A N 1
ATOM 732 C CA . MET A 1 92 ? 22.771 -6.311 -18.375 1.00 52.03 92 MET A CA 1
ATOM 733 C C . MET A 1 92 ? 23.160 -7.575 -19.167 1.00 52.03 92 MET A C 1
ATOM 735 O O . MET A 1 92 ? 24.336 -7.886 -19.293 1.00 52.03 92 MET A O 1
ATOM 739 N N . SER A 1 93 ? 22.184 -8.317 -19.697 1.00 52.06 93 SER A N 1
ATOM 740 C CA . SER A 1 93 ? 22.354 -9.542 -20.489 1.00 52.06 93 SER A CA 1
ATOM 741 C C . SER A 1 93 ? 22.467 -9.254 -21.983 1.00 52.06 93 SER A C 1
ATOM 743 O O . SER A 1 93 ? 22.862 -10.131 -22.742 1.00 52.06 93 SER A O 1
ATOM 745 N N . ARG A 1 94 ? 22.168 -8.024 -22.423 1.00 49.53 94 ARG A N 1
ATOM 746 C CA . ARG A 1 94 ? 22.414 -7.549 -23.794 1.00 49.53 94 ARG A CA 1
ATOM 747 C C . ARG A 1 94 ? 23.873 -7.150 -24.045 1.00 49.53 94 ARG A C 1
ATOM 749 O O . ARG A 1 94 ? 24.157 -6.516 -25.053 1.00 49.53 94 ARG A O 1
ATOM 756 N N . ASP A 1 95 ? 24.781 -7.597 -23.180 1.00 50.94 95 ASP A N 1
ATOM 757 C CA . ASP A 1 95 ? 26.221 -7.615 -23.444 1.00 50.94 95 ASP A CA 1
ATOM 758 C C . ASP A 1 95 ? 26.808 -9.032 -23.618 1.00 50.94 95 ASP A C 1
ATOM 760 O O . ASP A 1 95 ? 27.988 -9.157 -23.940 1.00 50.94 95 ASP A O 1
ATOM 764 N N . GLU A 1 96 ? 26.024 -10.118 -23.535 1.00 51.59 96 GLU A N 1
ATOM 765 C CA . GLU A 1 96 ? 26.550 -11.472 -23.784 1.00 51.59 96 GLU A CA 1
ATOM 766 C C . GLU A 1 96 ? 25.612 -12.332 -24.654 1.00 51.59 96 GLU A C 1
ATOM 768 O O . GLU A 1 96 ? 24.821 -13.123 -24.163 1.00 51.59 96 GLU A O 1
ATOM 773 N N . LYS A 1 97 ? 25.774 -12.183 -25.980 1.00 49.47 97 LYS A N 1
ATOM 774 C CA . LYS A 1 97 ? 25.573 -13.201 -27.037 1.00 49.47 97 LYS A CA 1
ATOM 775 C C . LYS A 1 97 ? 24.299 -14.073 -26.965 1.00 49.47 97 LYS A C 1
ATOM 777 O O . LYS A 1 97 ? 24.371 -15.173 -26.439 1.00 49.47 97 LYS A O 1
ATOM 782 N N . ASP A 1 98 ? 23.228 -13.681 -27.661 1.00 41.28 98 ASP A N 1
ATOM 783 C CA . ASP A 1 98 ? 22.427 -14.611 -28.489 1.00 41.28 98 ASP A CA 1
ATOM 784 C C . ASP A 1 98 ? 21.329 -13.872 -29.275 1.00 41.28 98 ASP A C 1
ATOM 786 O O . ASP A 1 98 ? 20.257 -13.598 -28.753 1.00 41.28 98 ASP A O 1
ATOM 790 N N . ASP A 1 99 ? 21.591 -13.588 -30.556 1.00 43.97 99 ASP A N 1
ATOM 791 C CA . ASP A 1 99 ? 20.549 -13.324 -31.567 1.00 43.97 99 ASP A CA 1
ATOM 792 C C . ASP A 1 99 ? 20.531 -14.456 -32.621 1.00 43.97 99 ASP A C 1
ATOM 794 O O . ASP A 1 99 ? 20.188 -14.255 -33.786 1.00 43.97 99 ASP A O 1
ATOM 798 N N . ARG A 1 100 ? 20.937 -15.676 -32.238 1.00 48.09 100 ARG A N 1
ATOM 799 C CA . ARG A 1 100 ? 20.770 -16.870 -33.073 1.00 48.09 100 ARG A CA 1
ATOM 800 C C . ARG A 1 100 ? 19.631 -17.741 -32.539 1.00 48.09 100 ARG A C 1
ATOM 802 O O . ARG A 1 100 ? 19.834 -18.581 -31.680 1.00 48.09 100 ARG A O 1
ATOM 809 N N . GLU A 1 101 ? 18.483 -17.555 -33.186 1.00 43.00 101 GLU A N 1
ATOM 810 C CA . GLU A 1 101 ? 17.418 -18.542 -33.428 1.00 43.00 101 GLU A CA 1
ATOM 811 C C . GLU A 1 101 ? 16.301 -18.774 -32.382 1.00 43.00 101 GLU A C 1
ATOM 813 O O . GLU A 1 101 ? 16.529 -18.971 -31.195 1.00 43.00 101 GLU A O 1
ATOM 818 N N . A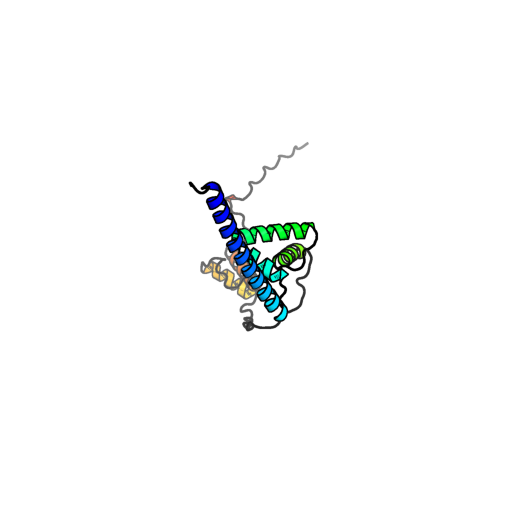LA A 1 102 ? 15.084 -18.871 -32.955 1.00 40.16 102 ALA A N 1
ATOM 819 C CA . ALA A 1 102 ? 13.785 -19.353 -32.454 1.00 40.16 102 ALA A CA 1
ATOM 820 C C . ALA A 1 102 ? 13.040 -18.469 -31.428 1.00 40.16 102 ALA A C 1
ATOM 822 O O . ALA A 1 102 ? 13.536 -18.188 -30.350 1.00 40.16 102 ALA A O 1
ATOM 823 N N . GLY A 1 103 ? 11.793 -18.026 -31.614 1.00 41.31 103 GLY A N 1
ATOM 824 C CA . GLY A 1 103 ? 10.735 -18.315 -32.586 1.00 41.31 103 GLY A CA 1
ATOM 825 C C . GLY A 1 103 ? 9.389 -18.124 -31.862 1.00 41.31 103 GLY A C 1
ATOM 826 O O . GLY A 1 103 ? 9.180 -18.744 -30.822 1.00 41.31 103 GLY A O 1
ATOM 827 N N . VAL A 1 104 ? 8.502 -17.252 -32.359 1.00 44.12 104 VAL A N 1
ATOM 828 C CA . VAL A 1 104 ? 7.099 -17.164 -31.906 1.00 44.12 104 VAL A CA 1
ATOM 829 C C . VAL A 1 104 ? 6.210 -16.877 -33.114 1.00 44.12 104 VAL A C 1
ATOM 831 O O . VAL A 1 104 ? 6.435 -15.909 -33.838 1.00 44.12 104 VAL A O 1
ATOM 834 N N . ASP A 1 105 ? 5.234 -17.757 -33.311 1.00 41.16 105 ASP A N 1
ATOM 835 C CA . ASP A 1 105 ? 4.256 -17.767 -34.393 1.00 41.16 105 ASP A CA 1
ATOM 836 C C . ASP A 1 105 ? 3.302 -16.551 -34.376 1.00 41.16 105 ASP A C 1
ATOM 838 O O . ASP A 1 105 ? 2.634 -16.263 -33.384 1.00 41.16 105 ASP A O 1
ATOM 842 N N . ASP A 1 106 ? 3.255 -15.882 -35.529 1.00 48.62 106 ASP A N 1
ATOM 843 C CA . ASP A 1 106 ? 2.062 -15.620 -36.348 1.00 48.62 106 ASP A CA 1
ATOM 844 C C . ASP A 1 106 ? 0.909 -14.749 -35.791 1.00 48.62 106 ASP A C 1
ATOM 846 O O . ASP A 1 106 ? -0.068 -15.233 -35.218 1.00 48.62 106 ASP A O 1
ATOM 850 N N . MET A 1 107 ? 0.969 -13.435 -36.071 1.00 45.66 107 MET A N 1
ATOM 851 C CA . MET A 1 107 ? -0.242 -12.604 -36.238 1.00 45.66 107 MET A CA 1
ATOM 852 C C . MET A 1 107 ? -0.045 -11.365 -37.136 1.00 45.66 107 MET A C 1
ATOM 854 O O . MET A 1 107 ? -0.834 -10.420 -37.076 1.00 45.66 107 MET A O 1
ATOM 858 N N . PHE A 1 108 ? 0.998 -11.337 -37.968 1.00 49.50 108 PHE A N 1
ATOM 859 C CA . PHE A 1 108 ? 1.179 -10.284 -38.965 1.00 49.50 108 PHE A CA 1
ATOM 860 C C . PHE A 1 108 ? 1.430 -10.937 -40.318 1.00 49.50 108 PHE A C 1
ATOM 862 O O . PHE A 1 108 ? 2.477 -11.540 -40.535 1.00 49.50 108 PHE A O 1
ATOM 869 N N . ASP A 1 109 ? 0.411 -10.837 -41.169 1.00 44.28 109 ASP A N 1
ATOM 870 C CA . ASP A 1 109 ? 0.387 -11.218 -42.580 1.00 44.28 109 ASP A CA 1
ATOM 871 C C . ASP A 1 109 ? 1.769 -11.002 -43.227 1.00 44.28 109 ASP A C 1
ATOM 873 O O . ASP A 1 109 ? 2.258 -9.862 -43.207 1.00 44.28 109 ASP A O 1
ATOM 877 N N . PRO A 1 110 ? 2.447 -12.050 -43.743 1.00 44.38 110 PRO A N 1
ATOM 878 C CA . PRO A 1 110 ? 3.732 -11.865 -44.384 1.00 44.38 110 PRO A CA 1
ATOM 879 C C . PRO A 1 110 ? 3.471 -11.048 -45.641 1.00 44.38 110 PRO A C 1
ATOM 881 O O . PRO A 1 110 ? 2.972 -11.544 -46.651 1.00 44.38 110 PRO A O 1
ATOM 884 N N . THR A 1 111 ? 3.789 -9.758 -45.551 1.00 48.06 111 THR A N 1
ATOM 885 C CA . THR A 1 111 ? 3.848 -8.882 -46.715 1.00 48.06 111 THR A CA 1
ATOM 886 C C . THR A 1 111 ? 4.724 -9.613 -47.730 1.00 48.06 111 THR A C 1
ATOM 888 O O . THR A 1 111 ? 5.854 -9.951 -47.368 1.00 48.06 111 THR A O 1
ATOM 891 N N . PRO A 1 112 ? 4.225 -9.942 -48.936 1.00 50.81 112 PRO A N 1
ATOM 892 C CA . PRO A 1 112 ? 5.020 -10.697 -49.890 1.00 50.81 112 PRO A CA 1
ATOM 893 C C . PRO A 1 112 ? 6.316 -9.925 -50.121 1.00 50.81 112 PRO A C 1
ATOM 895 O O . PRO A 1 112 ? 6.263 -8.736 -50.448 1.00 50.81 112 PRO A O 1
ATOM 898 N N . GLU A 1 113 ? 7.459 -10.576 -49.880 1.00 52.53 113 GLU A N 1
ATOM 899 C CA . GLU A 1 113 ? 8.767 -9.994 -50.168 1.00 52.53 113 GLU A CA 1
ATOM 900 C C . GLU A 1 113 ? 8.743 -9.527 -51.629 1.00 52.53 113 GLU A C 1
ATOM 902 O O . GLU A 1 113 ? 8.507 -10.348 -52.523 1.00 52.53 113 GLU A O 1
ATOM 907 N N . PRO A 1 114 ? 8.891 -8.216 -51.903 1.00 50.81 114 PRO A N 1
ATOM 908 C CA . PRO A 1 114 ? 8.925 -7.755 -53.274 1.00 50.81 114 PRO A CA 1
ATOM 909 C C . PRO A 1 114 ? 10.184 -8.337 -53.909 1.00 50.81 114 PRO A C 1
ATOM 911 O O . PRO A 1 114 ? 11.286 -8.142 -53.394 1.00 50.81 114 PRO A O 1
ATOM 914 N N . GLU A 1 115 ? 10.023 -9.066 -55.014 1.00 50.41 115 GLU A N 1
ATOM 915 C CA . GLU A 1 115 ? 11.172 -9.549 -55.775 1.00 50.41 115 GLU A CA 1
ATOM 916 C C . GLU A 1 115 ? 12.124 -8.379 -56.081 1.00 50.41 115 GLU A C 1
ATOM 918 O O . GLU A 1 115 ? 11.653 -7.280 -56.403 1.00 50.41 115 GLU A O 1
ATOM 923 N N . PRO A 1 116 ? 13.452 -8.577 -55.968 1.00 54.03 116 PRO A N 1
ATOM 924 C CA . PRO A 1 116 ? 14.419 -7.502 -56.135 1.00 54.03 116 PRO A CA 1
ATOM 925 C C . PRO A 1 116 ? 14.296 -6.919 -57.546 1.00 54.03 116 PRO A C 1
ATOM 927 O O . PRO A 1 116 ? 14.661 -7.545 -58.538 1.00 54.03 116 PRO A O 1
ATOM 930 N N . ALA A 1 117 ? 13.768 -5.699 -57.628 1.00 56.44 117 ALA A N 1
ATOM 931 C CA . ALA A 1 117 ? 13.370 -5.065 -58.882 1.00 56.44 117 ALA A CA 1
ATOM 932 C C . ALA A 1 117 ? 14.545 -4.598 -59.768 1.00 56.44 117 ALA A C 1
ATOM 934 O O . ALA A 1 117 ? 14.305 -4.026 -60.829 1.00 56.44 117 ALA A O 1
ATOM 935 N N . ALA A 1 118 ? 15.803 -4.799 -59.361 1.00 60.91 118 ALA A N 1
ATOM 936 C CA . ALA A 1 118 ? 16.960 -4.422 -60.166 1.00 60.91 118 ALA A CA 1
ATOM 937 C C . ALA A 1 118 ? 18.203 -5.254 -59.818 1.00 60.91 118 ALA A C 1
ATOM 939 O O . ALA A 1 118 ? 18.600 -5.361 -58.657 1.00 60.91 118 ALA A O 1
ATOM 940 N N . SER A 1 119 ? 18.876 -5.787 -60.836 1.00 75.50 119 SER A N 1
ATOM 941 C CA . SER A 1 119 ? 20.242 -6.307 -60.719 1.00 75.50 119 SER A CA 1
ATOM 942 C C . SER A 1 119 ? 21.189 -5.222 -60.167 1.00 75.50 119 SER A C 1
ATOM 944 O O . SER A 1 119 ? 21.004 -4.042 -60.477 1.00 75.50 119 SER A O 1
ATOM 946 N N . PRO A 1 120 ? 22.271 -5.561 -59.434 1.00 77.56 120 PRO A N 1
ATOM 947 C CA . PRO A 1 120 ? 23.261 -4.580 -58.961 1.00 77.56 120 PRO A CA 1
ATOM 948 C C . PRO A 1 120 ? 23.850 -3.672 -60.059 1.00 77.56 120 PRO A C 1
ATOM 950 O O . PRO A 1 120 ? 24.343 -2.579 -59.783 1.00 77.56 120 PRO A O 1
ATOM 953 N N . ALA A 1 121 ? 23.840 -4.112 -61.321 1.00 79.81 121 ALA A N 1
ATOM 954 C CA . ALA A 1 121 ? 24.233 -3.281 -62.462 1.00 79.81 121 ALA A CA 1
ATOM 955 C C . ALA A 1 121 ? 23.146 -2.263 -62.858 1.00 79.81 121 ALA A C 1
ATOM 957 O O . ALA A 1 121 ? 23.457 -1.125 -63.206 1.00 79.81 121 ALA A O 1
ATOM 958 N N . GLU A 1 122 ? 21.878 -2.655 -62.769 1.00 83.25 122 GLU A N 1
ATOM 959 C CA . GLU A 1 122 ? 20.724 -1.802 -63.060 1.00 83.25 122 GLU A CA 1
ATOM 960 C C . GLU A 1 122 ? 20.546 -0.744 -61.969 1.00 83.25 122 GLU A C 1
ATOM 962 O O . GLU A 1 122 ? 20.340 0.424 -62.287 1.00 83.25 122 GLU A O 1
ATOM 967 N N . ALA A 1 123 ? 20.729 -1.115 -60.697 1.00 86.31 123 ALA A N 1
ATOM 968 C CA . ALA A 1 123 ? 20.709 -0.178 -59.576 1.00 86.31 123 ALA A CA 1
ATOM 969 C C . ALA A 1 123 ? 21.796 0.907 -59.712 1.00 86.31 123 ALA A C 1
ATOM 971 O O . ALA A 1 123 ? 21.499 2.093 -59.564 1.00 86.31 123 ALA A O 1
ATOM 972 N N . ARG A 1 124 ? 23.025 0.530 -60.104 1.00 87.31 124 ARG A N 1
ATOM 973 C CA . ARG A 1 124 ? 24.098 1.488 -60.447 1.00 87.31 124 ARG A CA 1
ATOM 974 C C . ARG A 1 124 ? 23.701 2.427 -61.586 1.00 87.31 124 ARG A C 1
ATOM 976 O O . ARG A 1 124 ? 23.918 3.634 -61.490 1.00 87.31 124 ARG A O 1
ATOM 983 N N . GLY A 1 125 ? 23.090 1.896 -62.647 1.00 88.25 125 GLY A N 1
ATOM 984 C CA . GLY A 1 125 ? 22.592 2.701 -63.767 1.00 88.25 125 GLY A CA 1
ATOM 985 C C . GLY A 1 125 ? 21.522 3.714 -63.345 1.00 88.25 125 GLY A C 1
ATOM 986 O O . GLY A 1 125 ? 21.591 4.879 -63.733 1.00 88.25 125 GLY A O 1
ATOM 987 N N . GLN A 1 126 ? 20.588 3.292 -62.489 1.00 87.25 126 GLN A N 1
ATOM 988 C CA . GLN A 1 126 ? 19.547 4.156 -61.927 1.00 87.25 126 GLN A CA 1
ATOM 989 C C . GLN A 1 126 ? 20.128 5.273 -61.047 1.00 87.25 126 GLN A C 1
ATOM 991 O O . GLN A 1 126 ? 19.620 6.393 -61.077 1.00 87.25 126 GLN A O 1
ATOM 996 N N . GLY A 1 127 ? 21.195 4.997 -60.291 1.00 89.31 127 GLY A N 1
ATOM 997 C CA . GLY A 1 127 ? 21.900 6.003 -59.490 1.00 89.31 127 GLY A CA 1
ATOM 998 C C . GLY A 1 127 ? 22.555 7.082 -60.350 1.00 89.31 127 GLY A C 1
ATOM 999 O O . GLY A 1 127 ? 22.365 8.277 -60.117 1.00 89.31 127 GLY A O 1
ATOM 1000 N N . ALA A 1 128 ? 23.256 6.664 -61.406 1.00 88.69 128 ALA A N 1
ATOM 1001 C CA . ALA A 1 128 ? 23.880 7.577 -62.360 1.00 88.69 128 ALA A CA 1
ATOM 1002 C C . ALA A 1 128 ? 22.840 8.453 -63.085 1.00 88.69 128 ALA A C 1
ATOM 1004 O O . ALA A 1 128 ? 23.003 9.667 -63.219 1.00 88.69 128 ALA A O 1
ATOM 1005 N N . GLU A 1 129 ? 21.722 7.862 -63.513 1.00 89.19 129 GLU A N 1
ATOM 1006 C CA . GLU A 1 129 ? 20.625 8.608 -64.133 1.00 89.19 129 GLU A CA 1
ATOM 1007 C C . GLU A 1 129 ? 19.947 9.572 -63.149 1.00 89.19 129 GLU A C 1
ATOM 1009 O O . GLU A 1 129 ? 19.629 10.706 -63.516 1.00 89.19 129 GLU A O 1
ATOM 1014 N N . ALA A 1 130 ? 19.786 9.173 -61.884 1.00 88.62 130 ALA A N 1
ATOM 1015 C CA . ALA A 1 130 ? 19.239 10.034 -60.845 1.00 88.62 130 ALA A CA 1
ATOM 1016 C C . ALA A 1 130 ? 20.076 11.311 -60.666 1.00 88.62 130 ALA A C 1
ATOM 1018 O O . ALA A 1 130 ? 19.494 12.398 -60.628 1.00 88.62 130 ALA A O 1
ATOM 1019 N N . PHE A 1 131 ? 21.410 11.212 -60.674 1.00 87.06 131 PHE A N 1
ATOM 1020 C CA . PHE A 1 131 ? 22.286 12.387 -60.661 1.00 87.06 131 PHE A CA 1
ATOM 1021 C C . PHE A 1 131 ? 22.090 13.270 -61.902 1.00 87.06 131 PHE A C 1
ATOM 1023 O O . PHE A 1 131 ? 21.859 14.473 -61.765 1.00 87.06 131 PHE A O 1
ATOM 1030 N N . ARG A 1 132 ? 2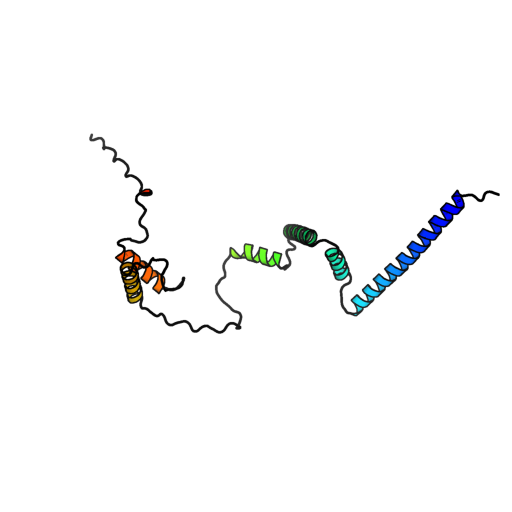2.087 12.687 -63.113 1.00 87.38 132 ARG A N 1
ATOM 1031 C CA . ARG A 1 132 ? 21.842 13.448 -64.360 1.00 87.38 132 ARG A CA 1
ATOM 1032 C C . ARG A 1 132 ? 20.485 14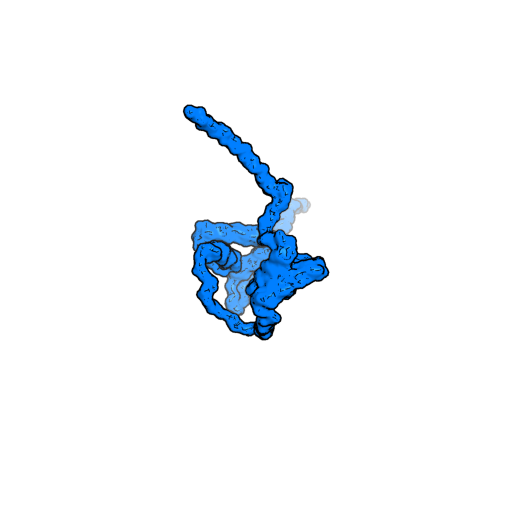.149 -64.368 1.00 87.38 132 ARG A C 1
ATOM 1034 O O . ARG A 1 132 ? 20.355 15.231 -64.933 1.00 87.38 132 ARG A O 1
ATOM 1041 N N . SER A 1 133 ? 19.483 13.541 -63.737 1.00 87.69 133 SER A N 1
ATOM 1042 C CA . SER A 1 133 ? 18.137 14.103 -63.587 1.00 87.69 133 SER A CA 1
ATOM 1043 C C . SER A 1 133 ? 18.014 15.146 -62.464 1.00 87.69 133 SER A C 1
ATOM 1045 O O . SER A 1 133 ? 16.942 15.719 -62.283 1.00 87.69 133 SER A O 1
ATOM 1047 N N . GLY A 1 134 ? 19.093 15.415 -61.717 1.00 87.69 134 GLY A N 1
ATOM 1048 C CA . GLY A 1 134 ? 19.135 16.405 -60.638 1.00 87.69 134 GLY A CA 1
ATOM 1049 C C . GLY A 1 134 ? 18.568 15.928 -59.296 1.00 87.69 134 GLY A C 1
ATOM 1050 O O . GLY A 1 134 ? 18.388 16.747 -58.394 1.00 87.69 134 GLY A O 1
ATOM 1051 N N . LYS A 1 135 ? 18.286 14.628 -59.139 1.00 87.69 135 LYS A N 1
ATOM 1052 C CA . LYS A 1 135 ? 17.814 14.049 -57.873 1.00 87.69 135 LYS A CA 1
ATOM 1053 C C . LYS A 1 135 ? 18.954 13.929 -56.869 1.00 87.69 135 LYS A C 1
ATOM 1055 O O . LYS A 1 135 ? 20.098 13.645 -57.228 1.00 87.69 135 LYS A O 1
ATOM 1060 N N . ARG A 1 136 ? 18.637 14.120 -55.588 1.00 87.50 136 ARG A N 1
ATOM 1061 C CA . ARG A 1 136 ? 19.608 14.029 -54.484 1.00 87.50 136 ARG A CA 1
ATOM 1062 C C . ARG A 1 136 ? 19.823 12.567 -54.088 1.00 87.50 136 ARG A C 1
ATOM 1064 O O . ARG A 1 136 ? 18.899 11.769 -54.184 1.00 87.50 136 ARG A O 1
ATOM 1071 N N . VAL A 1 137 ? 20.991 12.235 -53.533 1.00 82.50 137 VAL A N 1
ATOM 1072 C CA . VAL A 1 137 ? 21.280 10.876 -53.022 1.00 82.50 137 VAL A CA 1
ATOM 1073 C C . VAL A 1 137 ? 20.292 10.421 -51.929 1.00 82.50 137 VAL A C 1
ATOM 1075 O O . VAL A 1 137 ? 20.031 9.239 -51.753 1.00 82.50 137 VAL A O 1
ATOM 1078 N N . THR A 1 138 ? 19.664 11.366 -51.219 1.00 84.75 138 T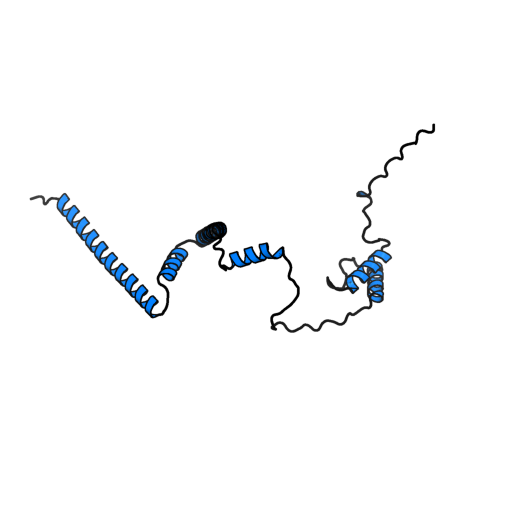HR A N 1
ATOM 1079 C CA . THR A 1 138 ? 18.617 11.091 -50.218 1.00 84.75 138 THR A CA 1
ATOM 1080 C C . THR A 1 138 ? 17.305 10.582 -50.818 1.00 84.75 138 THR A C 1
ATOM 1082 O O . THR A 1 138 ? 16.456 10.104 -50.075 1.00 84.75 138 THR A O 1
ATOM 1085 N N . GLU A 1 139 ? 17.120 10.703 -52.134 1.00 86.19 139 GLU A N 1
ATOM 1086 C CA . GLU A 1 139 ? 15.941 10.232 -52.875 1.00 86.19 139 GLU A CA 1
ATOM 1087 C C . GLU A 1 139 ? 16.157 8.826 -53.463 1.00 86.19 139 GLU A C 1
ATOM 1089 O O . GLU A 1 139 ? 15.497 8.445 -54.431 1.00 86.19 139 GLU A O 1
ATOM 1094 N N . ASN A 1 140 ? 17.095 8.061 -52.892 1.00 87.38 140 ASN A N 1
ATOM 1095 C CA . ASN A 1 140 ? 17.333 6.668 -53.252 1.00 87.38 140 ASN A CA 1
ATOM 1096 C C . ASN A 1 140 ? 16.028 5.851 -53.089 1.00 87.38 140 ASN A C 1
ATOM 1098 O O . ASN A 1 140 ? 15.453 5.849 -51.996 1.00 87.38 140 ASN A O 1
ATOM 1102 N N . PRO A 1 141 ? 15.549 5.171 -54.148 1.00 86.56 141 PRO A N 1
ATOM 1103 C CA . PRO A 1 141 ? 14.282 4.440 -54.123 1.00 86.56 141 PRO A CA 1
ATOM 1104 C C . PRO A 1 141 ? 14.337 3.129 -53.322 1.00 86.56 141 PRO A C 1
ATOM 1106 O O . PRO A 1 141 ? 13.283 2.569 -53.023 1.00 86.56 141 PRO A O 1
ATOM 1109 N N . PHE A 1 142 ? 15.530 2.632 -52.976 1.00 85.19 142 PHE A N 1
ATOM 1110 C CA . PHE A 1 142 ? 15.707 1.370 -52.258 1.00 85.19 142 PHE A CA 1
ATOM 1111 C C . PHE A 1 142 ? 15.720 1.583 -50.729 1.00 85.19 142 PHE A C 1
ATOM 1113 O O . PHE A 1 142 ? 16.429 2.470 -50.230 1.00 85.19 142 PHE A O 1
ATOM 1120 N N . PRO A 1 143 ? 14.963 0.780 -49.951 1.00 83.25 143 PRO A N 1
ATOM 1121 C CA . PRO A 1 143 ? 14.903 0.908 -48.497 1.00 83.25 143 PRO A CA 1
ATOM 1122 C C . PRO A 1 143 ? 16.230 0.523 -47.827 1.00 83.25 143 PRO A C 1
ATOM 1124 O O . PRO A 1 143 ? 17.062 -0.198 -48.380 1.00 83.25 143 PRO A O 1
ATOM 1127 N N . ALA A 1 144 ? 16.445 1.010 -46.602 1.00 77.88 144 ALA A N 1
ATOM 1128 C CA . ALA A 1 144 ? 17.633 0.667 -45.824 1.00 77.88 144 ALA A CA 1
ATOM 1129 C C . ALA A 1 144 ? 17.704 -0.853 -45.574 1.00 77.88 144 ALA A C 1
ATOM 1131 O O . ALA A 1 144 ? 16.747 -1.437 -45.075 1.00 77.88 144 ALA A O 1
ATOM 1132 N N . GLY A 1 145 ? 18.841 -1.471 -45.907 1.00 77.25 145 GLY A N 1
ATOM 1133 C CA . GLY A 1 145 ? 19.052 -2.922 -45.816 1.00 77.25 145 GLY A CA 1
ATOM 1134 C C . GLY A 1 145 ? 18.976 -3.662 -47.157 1.00 77.25 145 GLY A C 1
ATOM 1135 O O . GLY A 1 145 ? 19.444 -4.794 -47.234 1.00 77.25 145 GLY A O 1
ATOM 1136 N N . ASP A 1 146 ? 18.472 -3.022 -48.218 1.00 82.38 146 ASP A N 1
ATOM 1137 C CA . ASP A 1 146 ? 18.455 -3.596 -49.567 1.00 82.38 146 ASP A CA 1
ATOM 1138 C C . ASP A 1 146 ? 19.860 -3.540 -50.215 1.00 82.38 146 ASP A C 1
ATOM 1140 O O . ASP A 1 146 ? 20.455 -2.455 -50.286 1.00 82.38 146 ASP A O 1
ATOM 1144 N N . PRO A 1 147 ? 20.410 -4.665 -50.720 1.00 82.38 147 PRO A N 1
ATOM 1145 C CA . PRO A 1 147 ? 21.675 -4.682 -51.458 1.00 82.38 147 PRO A CA 1
ATOM 1146 C C . PRO A 1 147 ? 21.728 -3.718 -52.655 1.00 82.38 147 PRO A C 1
ATOM 1148 O O . PRO A 1 147 ? 22.787 -3.156 -52.946 1.00 82.38 147 PRO A O 1
ATOM 1151 N N . ALA A 1 148 ? 20.601 -3.479 -53.333 1.00 86.44 148 ALA A N 1
ATOM 1152 C CA . ALA A 1 148 ? 20.519 -2.567 -54.473 1.00 86.44 148 ALA A CA 1
ATOM 1153 C C . ALA A 1 148 ? 20.715 -1.097 -54.068 1.00 86.44 148 ALA A C 1
ATOM 1155 O O . ALA A 1 148 ? 21.193 -0.293 -54.873 1.00 86.44 148 ALA A O 1
ATOM 1156 N N . ARG A 1 149 ? 20.437 -0.747 -52.804 1.00 87.81 149 ARG A N 1
ATOM 1157 C CA . ARG A 1 149 ? 20.625 0.610 -52.276 1.00 87.81 149 ARG A CA 1
ATOM 1158 C C . ARG A 1 149 ? 22.081 1.058 -52.367 1.00 87.81 149 ARG A C 1
ATOM 1160 O O . ARG A 1 149 ? 22.344 2.171 -52.813 1.00 87.81 149 ARG A O 1
ATOM 1167 N N . ALA A 1 150 ? 23.013 0.180 -51.993 1.00 88.12 150 ALA A N 1
ATOM 1168 C CA . ALA A 1 150 ? 24.448 0.457 -52.044 1.00 88.12 150 ALA A CA 1
ATOM 1169 C C . ALA A 1 150 ? 24.949 0.610 -53.488 1.00 88.12 150 ALA A C 1
ATOM 1171 O O . ALA A 1 150 ? 25.706 1.528 -53.787 1.00 88.12 150 ALA A O 1
ATOM 1172 N N . SER A 1 151 ? 24.477 -0.249 -54.396 1.00 90.69 151 SER A N 1
ATOM 1173 C CA . SER A 1 151 ? 24.787 -0.148 -55.826 1.00 90.69 151 SER A CA 1
ATOM 1174 C C . SER A 1 151 ? 24.240 1.143 -56.448 1.00 90.69 151 SER A C 1
ATOM 1176 O O . SER A 1 151 ? 24.906 1.763 -57.270 1.00 90.69 151 SER A O 1
ATOM 1178 N N . TRP A 1 152 ? 23.054 1.599 -56.046 1.00 91.75 152 TRP A N 1
ATOM 1179 C CA . TRP A 1 152 ? 22.515 2.881 -56.501 1.00 91.75 152 TRP A CA 1
ATOM 1180 C C . TRP A 1 152 ? 23.340 4.072 -55.995 1.00 91.75 152 TRP A C 1
ATOM 1182 O O . TRP A 1 152 ? 23.692 4.944 -56.792 1.00 91.75 152 TRP A O 1
ATOM 1192 N N . ASP A 1 153 ? 23.712 4.079 -54.709 1.00 91.06 153 ASP A N 1
ATOM 1193 C CA . ASP A 1 153 ? 24.550 5.132 -54.115 1.00 91.06 153 ASP A CA 1
ATOM 1194 C C . ASP A 1 153 ? 25.925 5.202 -54.822 1.00 91.06 153 ASP A C 1
ATOM 1196 O O . ASP A 1 153 ? 26.398 6.288 -55.157 1.00 91.06 153 ASP A O 1
ATOM 1200 N N . GLU A 1 154 ? 26.529 4.049 -55.144 1.00 89.19 154 GLU A N 1
ATOM 1201 C CA . GLU A 1 154 ? 27.788 3.943 -55.902 1.00 89.19 154 GLU A CA 1
ATOM 1202 C C . GLU A 1 154 ? 27.683 4.578 -57.301 1.00 89.19 154 GLU A C 1
ATOM 1204 O O . GLU A 1 154 ? 28.569 5.330 -57.719 1.00 89.19 154 GLU A O 1
ATOM 1209 N N . GLY A 1 155 ? 26.590 4.313 -58.023 1.00 90.69 155 GLY A N 1
ATOM 1210 C CA . GLY A 1 155 ? 26.341 4.884 -59.349 1.00 90.69 155 GLY A CA 1
ATOM 1211 C C . GLY A 1 155 ? 26.114 6.397 -59.320 1.00 90.69 155 GLY A C 1
ATOM 1212 O O . GLY A 1 155 ? 26.637 7.116 -60.173 1.00 90.69 155 GLY A O 1
ATOM 1213 N N . TRP A 1 156 ? 25.378 6.886 -58.318 1.00 92.62 156 TRP A N 1
ATOM 1214 C CA . TRP A 1 156 ? 25.124 8.314 -58.120 1.00 92.62 156 TRP A CA 1
ATOM 1215 C C . TRP A 1 156 ? 26.419 9.080 -57.813 1.00 92.62 156 TRP A C 1
ATOM 1217 O O . TRP A 1 156 ? 26.701 10.097 -58.444 1.00 92.62 156 TRP A O 1
ATOM 1227 N N . CYS A 1 157 ? 27.240 8.560 -56.895 1.00 89.44 157 CYS A N 1
ATOM 1228 C CA . CYS A 1 157 ? 28.534 9.141 -56.531 1.00 89.44 157 CYS A CA 1
ATOM 1229 C C . CYS A 1 157 ? 29.518 9.136 -57.714 1.00 89.44 157 CYS A C 1
ATOM 1231 O O . CYS A 1 157 ? 30.100 10.173 -58.043 1.00 89.44 157 CYS A O 1
ATOM 1233 N N . SER A 1 158 ? 29.620 8.007 -58.425 1.00 87.00 158 SER A N 1
ATOM 1234 C CA . SER A 1 158 ? 30.496 7.870 -59.596 1.00 87.00 158 SER A CA 1
ATOM 1235 C C . SER A 1 158 ? 30.176 8.892 -60.692 1.00 87.00 158 SER A C 1
ATOM 1237 O O . SER A 1 158 ? 31.087 9.504 -61.249 1.00 87.00 158 SER A O 1
ATOM 1239 N N . GLU A 1 159 ? 28.891 9.117 -60.990 1.00 90.50 159 GLU A N 1
ATOM 1240 C CA . GLU A 1 159 ? 28.457 10.119 -61.976 1.00 90.50 159 GLU A CA 1
ATOM 1241 C C . GLU A 1 159 ? 28.658 11.559 -61.464 1.00 90.50 159 GLU A C 1
ATOM 1243 O O . GLU A 1 159 ? 28.995 12.453 -62.241 1.00 90.50 159 GLU A O 1
ATOM 1248 N N . ALA A 1 160 ? 28.537 11.787 -60.152 1.00 85.56 160 ALA A N 1
ATOM 1249 C CA . ALA A 1 160 ? 28.841 13.072 -59.520 1.00 85.56 160 ALA A CA 1
ATOM 1250 C C . ALA A 1 160 ? 30.343 13.422 -59.510 1.00 85.56 160 ALA A C 1
ATOM 1252 O O . ALA A 1 160 ? 30.710 14.533 -59.121 1.00 85.56 160 ALA A O 1
ATOM 1253 N N . GLY A 1 161 ? 31.216 12.494 -59.923 1.00 84.19 161 GLY A N 1
ATOM 1254 C CA . GLY A 1 161 ? 32.669 12.655 -59.864 1.00 84.19 161 GLY A CA 1
ATOM 1255 C C . GLY A 1 161 ? 33.209 12.674 -58.432 1.00 84.19 161 GLY A C 1
ATOM 1256 O O . GLY A 1 161 ? 34.274 13.242 -58.192 1.00 84.19 161 GLY A O 1
ATOM 1257 N N . SER A 1 162 ? 32.458 12.089 -57.495 1.00 80.19 162 SER A N 1
ATOM 1258 C CA . SER A 1 162 ? 32.777 12.019 -56.074 1.00 80.19 162 SER A CA 1
ATOM 1259 C C . SER A 1 162 ? 32.810 10.563 -55.627 1.00 80.19 162 SER A C 1
ATOM 1261 O O . SER A 1 162 ? 31.953 9.776 -56.004 1.00 80.19 162 SER A O 1
ATOM 1263 N N . ASP A 1 163 ? 33.758 10.195 -54.772 1.00 76.31 163 ASP A N 1
ATOM 1264 C CA . ASP A 1 163 ? 33.806 8.846 -54.179 1.00 76.31 163 ASP A CA 1
ATOM 1265 C C . ASP A 1 163 ? 32.868 8.727 -52.954 1.00 76.31 163 ASP A C 1
ATOM 1267 O O . ASP A 1 163 ? 33.010 7.851 -52.106 1.00 76.31 163 ASP A O 1
ATOM 1271 N N . GLY A 1 164 ? 31.958 9.694 -52.762 1.00 72.44 164 GLY A N 1
ATOM 1272 C CA . GLY A 1 164 ? 31.074 9.787 -51.592 1.00 72.44 164 GLY A CA 1
ATOM 1273 C C . GLY A 1 164 ? 31.789 10.117 -50.271 1.00 72.44 164 GLY A C 1
ATOM 1274 O O . GLY A 1 164 ? 31.130 10.377 -49.267 1.00 72.44 164 GLY A O 1
ATOM 1275 N N . MET A 1 165 ? 33.126 10.153 -50.277 1.00 75.38 165 MET A N 1
ATOM 1276 C CA . MET A 1 165 ? 34.002 10.382 -49.118 1.00 75.38 165 MET A CA 1
ATOM 1277 C C . MET A 1 165 ? 34.898 11.620 -49.282 1.00 75.38 165 MET A C 1
ATOM 1279 O O . MET A 1 165 ? 35.896 11.786 -48.574 1.00 75.38 165 MET A O 1
ATOM 1283 N N . ASP A 1 166 ? 34.559 12.510 -50.216 1.00 78.50 166 ASP A N 1
ATOM 1284 C CA . ASP A 1 166 ? 35.324 13.726 -50.463 1.00 78.50 166 ASP A CA 1
ATOM 1285 C C . ASP A 1 166 ? 35.271 14.675 -49.268 1.00 78.50 166 ASP A C 1
ATOM 1287 O O . ASP A 1 166 ? 34.230 15.220 -48.902 1.00 78.50 166 ASP A O 1
ATOM 1291 N N . ILE A 1 167 ? 36.440 14.924 -48.680 1.00 74.31 167 ILE A N 1
ATOM 1292 C CA . ILE A 1 167 ? 36.582 15.906 -47.611 1.00 74.31 167 ILE A CA 1
ATOM 1293 C C . ILE A 1 167 ? 36.384 17.300 -48.227 1.00 74.31 167 ILE A C 1
ATOM 1295 O O . ILE A 1 167 ? 37.157 17.668 -49.134 1.00 74.31 167 ILE A O 1
ATOM 1299 N N . PRO A 1 168 ? 35.408 18.093 -47.733 1.00 75.69 168 PRO A N 1
ATOM 1300 C CA . PRO A 1 168 ? 35.202 19.461 -48.184 1.00 75.69 168 PRO A CA 1
ATOM 1301 C C . PRO A 1 168 ? 36.513 20.252 -48.139 1.00 75.69 168 PRO A C 1
ATOM 1303 O O . PRO A 1 168 ? 37.317 20.049 -47.225 1.00 75.69 168 PRO A O 1
ATOM 1306 N N . PRO A 1 169 ? 36.760 21.162 -49.095 1.00 74.31 169 PRO A N 1
ATOM 1307 C CA . PRO A 1 169 ? 38.024 21.892 -49.185 1.00 74.31 169 PRO A CA 1
ATOM 1308 C C . PRO A 1 169 ? 38.380 22.640 -47.892 1.00 74.31 169 PRO A C 1
ATOM 1310 O O . PRO A 1 169 ? 39.557 22.747 -47.564 1.00 74.31 169 PRO A O 1
ATOM 1313 N N . GLU A 1 170 ? 37.380 23.070 -47.120 1.00 82.00 170 GLU A N 1
ATOM 1314 C CA . GLU A 1 170 ? 37.547 23.718 -45.813 1.00 82.00 170 GLU A CA 1
ATOM 1315 C C . GLU A 1 170 ? 38.161 22.806 -44.740 1.00 82.00 170 GLU A C 1
ATOM 1317 O O . GLU A 1 170 ? 38.753 23.290 -43.778 1.00 82.00 170 GLU A O 1
ATOM 1322 N N . TRP A 1 171 ? 38.013 21.486 -44.877 1.00 76.88 171 TRP A N 1
ATOM 1323 C CA . TRP A 1 171 ? 38.453 20.489 -43.894 1.00 76.88 171 TRP A CA 1
ATOM 1324 C C . TRP A 1 171 ? 39.684 19.704 -44.365 1.00 76.88 171 TRP A C 1
ATOM 1326 O O . TRP A 1 171 ? 40.183 18.825 -43.655 1.00 76.88 171 TRP A O 1
ATOM 1336 N N . ARG A 1 172 ? 40.216 20.021 -45.555 1.00 80.62 172 ARG A N 1
ATOM 1337 C CA . ARG A 1 172 ? 41.462 19.428 -46.049 1.00 80.62 172 ARG A CA 1
ATOM 1338 C C . ARG A 1 172 ? 42.644 19.990 -45.260 1.00 80.62 172 ARG A C 1
ATOM 1340 O O . ARG A 1 172 ? 42.836 21.198 -45.165 1.00 80.62 172 ARG A O 1
ATOM 1347 N N . ARG A 1 173 ? 43.468 19.105 -44.695 1.00 79.56 173 ARG A N 1
ATOM 1348 C CA . ARG A 1 173 ? 44.684 19.500 -43.967 1.00 79.56 173 ARG A CA 1
ATOM 1349 C C . ARG A 1 173 ? 45.708 20.107 -44.931 1.00 79.56 173 ARG A C 1
ATOM 1351 O O . ARG A 1 173 ? 45.996 19.516 -45.969 1.00 79.56 173 ARG A O 1
ATOM 1358 N N . SER A 1 174 ? 46.307 21.238 -44.560 1.00 73.19 174 SER A N 1
ATOM 1359 C CA . SER A 1 174 ? 47.414 21.835 -45.319 1.00 73.19 174 SER A CA 1
ATOM 1360 C C . SER A 1 174 ? 48.635 20.901 -45.341 1.00 73.19 174 SER A C 1
ATOM 1362 O O . SER A 1 174 ? 48.979 20.337 -44.296 1.00 73.19 174 SER A O 1
ATOM 1364 N N . PRO A 1 175 ? 49.323 20.732 -46.486 1.00 72.56 175 PRO A N 1
ATOM 1365 C CA . PRO A 1 175 ? 50.492 19.863 -46.565 1.00 72.56 175 PRO A CA 1
ATOM 1366 C C . PRO A 1 175 ? 51.645 20.411 -45.709 1.00 72.56 175 PRO A C 1
ATOM 1368 O O . PRO A 1 175 ? 51.923 21.613 -45.696 1.00 72.56 175 PRO A O 1
ATOM 1371 N N . LYS A 1 176 ? 52.328 19.520 -44.979 1.00 66.25 176 LYS A N 1
ATOM 1372 C CA . LYS A 1 176 ? 53.472 19.862 -44.123 1.00 66.25 176 LYS A CA 1
ATOM 1373 C C . LYS A 1 176 ? 54.669 20.238 -45.009 1.00 66.25 176 LYS A C 1
ATOM 1375 O O . LYS A 1 176 ? 55.040 19.474 -45.896 1.00 66.25 176 LYS A O 1
ATOM 1380 N N . LYS A 1 177 ? 55.257 21.418 -44.783 1.00 54.25 177 LYS A N 1
ATOM 1381 C CA . LYS A 1 177 ? 56.442 21.916 -45.505 1.00 54.25 177 LYS A CA 1
ATOM 1382 C C . LYS A 1 177 ? 57.575 20.885 -45.368 1.00 54.25 177 LYS A C 1
ATOM 1384 O O . LYS A 1 177 ? 57.947 20.567 -44.243 1.00 54.25 177 LYS A O 1
ATOM 1389 N N . ALA A 1 178 ? 58.071 20.342 -46.481 1.00 58.91 178 ALA A N 1
ATOM 1390 C CA . ALA A 1 178 ? 59.156 19.362 -46.468 1.00 58.91 178 ALA A CA 1
ATOM 1391 C 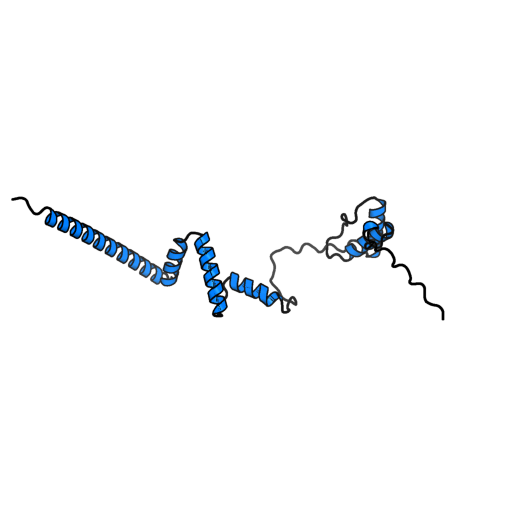C . ALA A 1 178 ? 60.422 19.989 -45.857 1.00 58.91 178 ALA A C 1
ATOM 1393 O O . ALA A 1 178 ? 60.861 21.053 -46.300 1.00 58.91 178 ALA A O 1
ATOM 1394 N N . GLU A 1 179 ? 60.975 19.355 -44.821 1.00 58.59 179 GLU A N 1
ATOM 1395 C CA . GLU A 1 179 ? 62.268 19.729 -44.251 1.00 58.59 179 GLU A CA 1
ATOM 1396 C C . GLU A 1 179 ? 63.360 19.494 -45.297 1.00 58.59 179 GLU A C 1
ATOM 1398 O O . GLU A 1 179 ? 63.477 18.420 -45.887 1.00 58.59 179 GLU A O 1
ATOM 1403 N N . LYS A 1 180 ? 64.121 20.555 -45.561 1.00 51.16 180 LYS A N 1
ATOM 1404 C CA . LYS A 1 180 ? 65.281 20.567 -46.443 1.00 51.16 180 LYS A CA 1
ATOM 1405 C C . LYS A 1 180 ? 66.360 19.716 -45.769 1.00 51.16 180 LYS A C 1
ATOM 1407 O O . LYS A 1 180 ? 66.877 20.125 -44.736 1.00 51.16 180 LYS A O 1
ATOM 1412 N N . GLY A 1 181 ? 66.622 18.527 -46.310 1.00 50.16 181 GLY A N 1
ATOM 1413 C CA . GLY A 1 181 ? 67.684 17.650 -45.827 1.00 50.16 181 GLY A CA 1
ATOM 1414 C C . GLY A 1 181 ? 69.038 18.354 -45.888 1.00 50.16 181 GLY A C 1
ATOM 1415 O O . GLY A 1 181 ? 69.371 18.951 -46.913 1.00 50.16 181 GLY A O 1
ATOM 1416 N N . ASP A 1 182 ? 69.766 18.300 -44.774 1.00 52.56 182 ASP A N 1
ATOM 1417 C CA . ASP A 1 182 ? 71.195 18.593 -44.697 1.00 52.56 182 ASP A CA 1
ATOM 1418 C C . ASP A 1 182 ? 71.944 17.634 -45.631 1.00 52.56 182 ASP A C 1
ATOM 1420 O O . ASP A 1 182 ? 71.835 16.411 -45.508 1.00 52.56 182 ASP A O 1
ATOM 1424 N N . GLU A 1 183 ? 72.681 18.204 -46.579 1.00 49.53 183 GLU A N 1
ATOM 1425 C CA . GLU A 1 183 ? 73.635 17.503 -47.432 1.00 49.53 183 GLU A CA 1
ATOM 1426 C C . GLU A 1 183 ? 75.012 17.629 -46.763 1.00 49.53 183 GLU A C 1
ATOM 1428 O O . GLU A 1 183 ? 75.447 18.737 -46.436 1.00 49.53 183 GLU A O 1
ATOM 1433 N N . ALA A 1 184 ? 75.622 16.476 -46.475 1.00 48.06 184 ALA A N 1
ATOM 1434 C CA . ALA A 1 184 ? 76.932 16.320 -45.841 1.00 48.06 184 ALA A CA 1
ATOM 1435 C C . ALA A 1 184 ? 78.093 16.579 -46.812 1.00 48.06 184 ALA A C 1
ATOM 1437 O O . ALA A 1 184 ? 77.930 16.282 -48.018 1.00 48.06 184 ALA A O 1
#

InterPro domains:
  IPR046367 GapR-like, DNA-binding domain [PF10073] (8-77)